Protein 3DAS (pdb70)

Structure (mmCIF, N/CA/C/O backbone):
data_3DAS
#
_entry.id   3DAS
#
_cell.length_a   49.033
_cell.length_b   41.260
_cell.length_c   85.931
_cell.angle_alpha   90.00
_cell.angle_beta   93.58
_cell.angle_gamma   90.00
#
_symmetry.space_group_name_H-M   'P 1 21 1'
#
loop_
_entity.id
_entity.type
_entity.pdbx_description
1 polymer 'Putative oxidoreductase'
2 non-polymer alpha-L-arabinopyranose
3 non-polymer 'CALCIUM ION'
4 non-polymer 'PYRROLOQUINOLINE QUINONE'
5 non-polymer 1,2-ETHANEDIOL
6 water water
#
loop_
_atom_site.group_PDB
_atom_site.id
_atom_site.type_symbol
_atom_site.label_atom_id
_atom_site.label_alt_id
_atom_site.label_comp_id
_atom_site.label_asym_id
_atom_site.label_entity_id
_atom_site.label_seq_id
_atom_site.pdbx_PDB_ins_code
_atom_site.Cartn_x
_atom_site.Cartn_y
_atom_site.Cartn_z
_atom_site.occupancy
_atom_site.B_iso_or_equiv
_atom_site.auth_seq_id
_atom_site.auth_comp_id
_atom_site.auth_asym_id
_atom_site.auth_atom_id
_atom_site.pdbx_PDB_model_num
ATOM 1 N N A ALA A 1 14 ? 2.388 28.580 74.958 0.50 18.12 14 ALA A N 1
ATOM 2 N N B ALA A 1 14 ? 3.102 30.100 73.562 0.50 18.38 14 ALA A N 1
ATOM 3 C CA A ALA A 1 14 ? 1.911 29.073 73.629 0.50 18.10 14 ALA A CA 1
ATOM 4 C CA B ALA A 1 14 ? 2.269 28.920 73.935 0.50 18.36 14 ALA A CA 1
ATOM 5 C C A ALA A 1 14 ? 1.742 27.976 72.559 0.50 17.83 14 ALA A C 1
ATOM 6 C C B ALA A 1 14 ? 1.891 28.065 72.715 0.50 17.95 14 ALA A C 1
ATOM 7 O O A ALA A 1 14 ? 0.685 27.924 71.914 0.50 18.24 14 ALA A O 1
ATOM 8 O O B ALA A 1 14 ? 0.839 28.281 72.101 0.50 18.52 14 ALA A O 1
ATOM 11 N N . PRO A 1 15 ? 2.768 27.105 72.346 1.00 17.43 15 PRO A N 1
ATOM 12 C CA . PRO A 1 15 ? 2.510 26.103 71.303 1.00 16.24 15 PRO A CA 1
ATOM 13 C C . PRO A 1 15 ? 1.463 25.095 71.770 1.00 14.84 15 PRO A C 1
ATOM 14 O O . PRO A 1 15 ? 1.347 24.843 72.968 1.00 14.83 15 PRO A O 1
ATOM 18 N N . PRO A 1 16 ? 0.696 24.520 70.831 1.00 13.97 16 PRO A N 1
ATOM 19 C CA . PRO A 1 16 ? -0.286 23.515 71.228 1.00 13.22 16 PRO A CA 1
ATOM 20 C C . PRO A 1 16 ? 0.397 22.286 71.825 1.00 12.52 16 PRO A C 1
ATOM 21 O O . PRO A 1 16 ? 1.550 21.987 71.485 1.00 11.92 16 PRO A O 1
ATOM 25 N N . ALA A 1 17 ? -0.304 21.581 72.708 1.00 11.81 17 ALA A N 1
ATOM 26 C CA . ALA A 1 17 ? 0.254 20.374 73.306 1.00 11.28 17 ALA A CA 1
ATOM 27 C C . ALA A 1 17 ? 0.552 19.341 72.226 1.00 11.00 17 ALA A C 1
ATOM 28 O O . ALA A 1 17 ? 1.595 18.672 72.262 1.00 10.86 17 ALA A O 1
ATOM 30 N N . LYS A 1 18 ? -0.364 19.229 71.261 1.00 10.51 18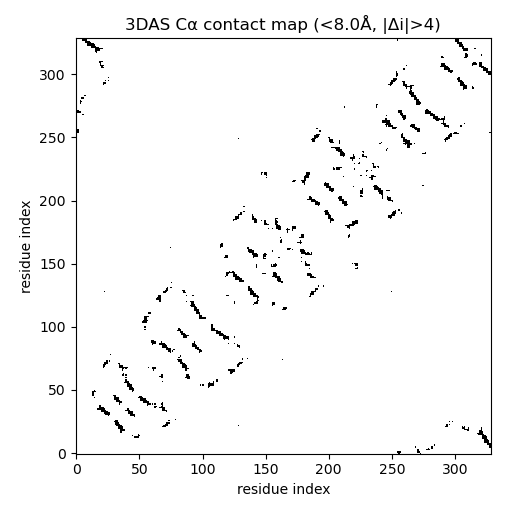 LYS A N 1
ATOM 31 C CA A LYS A 1 18 ? -0.223 18.272 70.164 0.50 10.50 18 LYS A CA 1
ATOM 32 C CA B LYS A 1 18 ? -0.226 18.271 70.160 0.50 10.53 18 LYS A CA 1
ATOM 33 C C . LYS A 1 18 ? 0.247 18.972 68.896 1.00 10.19 18 LYS A C 1
ATOM 34 O O . LYS A 1 18 ? -0.353 19.953 68.455 1.00 10.80 18 LYS A O 1
ATOM 45 N N . GLY A 1 19 ? 1.335 18.472 68.321 1.00 9.92 19 GLY A N 1
ATOM 46 C CA . GLY A 1 19 ? 1.892 19.095 67.131 1.00 9.22 19 GLY A CA 1
ATOM 47 C C . GLY A 1 19 ? 1.598 18.343 65.853 1.00 8.72 19 GLY A C 1
ATOM 48 O O . GLY A 1 19 ? 0.887 17.335 65.850 1.00 8.46 19 GLY A O 1
ATOM 49 N N . SER A 1 20 ? 2.158 18.842 64.759 1.00 8.38 20 SER A N 1
ATOM 50 C CA . SER A 1 20 ? 2.043 18.170 63.470 1.00 8.62 20 SER A CA 1
ATOM 51 C C . SER A 1 20 ? 3.255 18.488 62.615 1.00 8.34 20 SER A C 1
ATOM 52 O O . SER A 1 20 ? 3.919 19.519 62.807 1.00 8.20 20 SER A O 1
ATOM 55 N N . VAL A 1 21 ? 3.532 17.585 61.678 1.00 8.16 21 VAL A N 1
ATOM 56 C CA . VAL A 1 21 ? 4.624 17.756 60.734 1.00 8.31 21 VAL A CA 1
ATOM 57 C C . VAL A 1 21 ? 4.141 17.327 59.363 1.00 8.62 21 VAL A C 1
ATOM 58 O O . VAL A 1 21 ? 3.690 16.194 59.189 1.00 9.52 21 VAL A O 1
ATOM 62 N N . LYS A 1 22 ? 4.234 18.246 58.405 1.00 8.65 22 LYS A N 1
ATOM 63 C CA A LYS A 1 22 ? 3.901 17.973 57.007 0.80 9.40 22 LYS A CA 1
ATOM 64 C CA B LYS A 1 22 ? 3.926 17.927 57.020 0.20 8.85 22 LYS A CA 1
ATOM 65 C C . LYS A 1 22 ? 5.167 18.096 56.154 1.00 9.01 22 LYS A C 1
ATOM 66 O O . LYS A 1 22 ? 5.849 19.122 56.205 1.00 9.06 22 LYS A O 1
ATOM 77 N N . VAL A 1 23 ? 5.467 17.064 55.373 1.00 9.19 23 VAL A N 1
ATOM 78 C CA . VAL A 1 23 ? 6.594 17.117 54.446 1.00 9.54 23 VAL A CA 1
ATOM 79 C C . VAL A 1 23 ? 6.093 17.763 53.154 1.00 9.92 23 VAL A C 1
ATOM 80 O O . VAL A 1 23 ? 5.355 17.143 52.376 1.00 10.96 23 VAL A O 1
ATOM 84 N N . LEU A 1 24 ? 6.478 19.014 52.935 1.00 9.81 24 LEU A N 1
ATOM 85 C CA . LEU A 1 24 ? 5.991 19.759 51.770 1.00 10.47 24 LEU A CA 1
ATOM 86 C C . LEU A 1 24 ? 6.603 19.249 50.479 1.00 10.47 24 LEU A C 1
ATOM 87 O O . LEU A 1 24 ? 5.909 19.107 49.467 1.00 11.05 24 LEU A O 1
ATOM 92 N N . ARG A 1 25 ? 7.905 18.981 50.511 1.00 10.18 25 ARG A N 1
ATOM 93 C CA . ARG A 1 25 ? 8.626 18.548 49.321 1.00 10.36 25 ARG A CA 1
ATOM 94 C C . ARG A 1 25 ? 10.015 18.073 49.692 1.00 10.17 25 ARG A C 1
ATOM 95 O O . ARG A 1 25 ? 10.505 18.350 50.794 1.00 9.54 25 ARG A O 1
ATOM 103 N N . THR A 1 26 ? 10.630 17.343 48.769 1.00 10.37 26 THR A N 1
ATOM 104 C CA . THR A 1 26 ? 12.055 17.070 48.831 1.00 10.97 26 THR A CA 1
ATOM 105 C C . THR A 1 26 ? 12.755 18.175 48.051 1.00 11.12 26 THR A C 1
ATOM 106 O O . THR A 1 26 ? 12.400 18.465 46.905 1.00 11.61 26 THR A O 1
ATOM 110 N N . VAL A 1 27 ? 13.750 18.789 48.689 1.00 10.86 27 VAL A N 1
ATOM 111 C CA . VAL A 1 27 ? 14.447 19.959 48.157 1.00 10.80 27 VAL A CA 1
ATOM 112 C C . VAL A 1 27 ? 15.680 19.576 47.333 1.00 10.95 27 VAL A C 1
ATOM 113 O O . VAL A 1 27 ? 15.962 20.179 46.294 1.00 11.76 27 VAL A O 1
ATOM 117 N N . ALA A 1 28 ? 16.416 18.581 47.811 1.00 10.67 28 ALA A N 1
ATOM 118 C CA . ALA A 1 28 ? 17.636 18.131 47.148 1.00 9.93 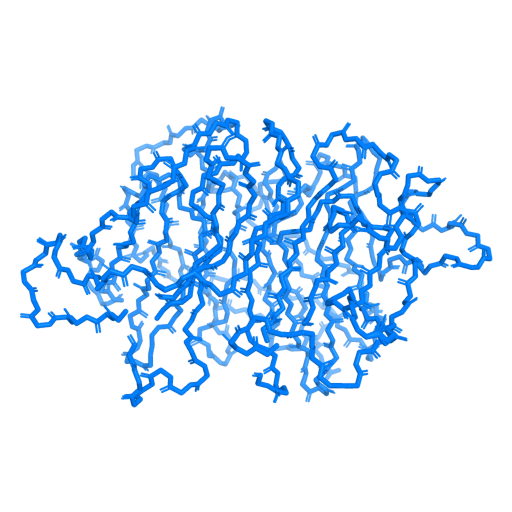28 ALA A CA 1
ATOM 119 C C . ALA A 1 28 ? 17.873 16.662 47.447 1.00 9.69 28 ALA A C 1
ATOM 120 O O . ALA A 1 28 ? 17.408 16.138 48.461 1.00 9.44 28 ALA A O 1
ATOM 122 N N . THR A 1 29 ? 18.595 16.004 46.549 1.00 9.35 29 THR A N 1
ATOM 123 C CA . THR A 1 29 ? 18.922 14.593 46.695 1.00 9.29 29 THR A CA 1
ATOM 124 C C . THR A 1 29 ? 20.406 14.402 46.419 1.00 8.90 29 THR A C 1
ATOM 125 O O . THR A 1 29 ? 21.077 15.321 45.955 1.00 8.71 29 THR A O 1
ATOM 129 N N . GLY A 1 30 ? 20.901 13.202 46.712 1.00 8.79 30 GLY A N 1
ATOM 130 C CA . GLY A 1 30 ? 22.255 12.806 46.335 1.00 8.89 30 GLY A CA 1
ATOM 131 C C . GLY A 1 30 ? 23.382 13.434 47.129 1.00 8.59 30 GLY A C 1
ATOM 132 O O . GLY A 1 30 ? 24.518 13.516 46.644 1.00 9.01 30 GLY A O 1
ATOM 133 N N . LEU A 1 31 ? 23.091 13.864 48.356 1.00 8.12 31 LEU A N 1
ATOM 134 C CA . LEU A 1 31 ? 24.126 14.447 49.205 1.00 8.05 31 LEU A CA 1
ATOM 135 C C . LEU A 1 31 ? 24.942 13.372 49.896 1.00 7.73 31 LEU A C 1
ATOM 136 O O . LEU A 1 31 ? 24.378 12.365 50.315 1.00 7.87 31 LEU A O 1
ATOM 141 N N . ASN A 1 32 ? 26.261 13.579 49.998 1.00 7.49 32 ASN A N 1
ATOM 142 C CA A ASN A 1 32 ? 27.124 12.645 50.736 0.50 7.21 32 ASN A CA 1
ATOM 143 C CA B ASN A 1 32 ? 27.129 12.654 50.724 0.50 7.46 32 ASN A CA 1
ATOM 144 C C . ASN A 1 32 ? 27.420 13.157 52.134 1.00 6.82 32 ASN A C 1
ATOM 145 O O . ASN A 1 32 ? 27.851 14.298 52.305 1.00 6.48 32 ASN A O 1
ATOM 154 N N . SER A 1 33 ? 27.165 12.297 53.121 1.00 6.45 33 SER A N 1
ATOM 155 C CA . SER A 1 33 ? 27.357 12.573 54.552 1.00 6.00 33 SER A CA 1
ATOM 156 C C . SER A 1 33 ? 27.067 14.024 54.949 1.00 5.55 33 SER A C 1
ATOM 157 O O . SER A 1 33 ? 27.899 14.674 55.591 1.00 6.29 33 SER A O 1
ATOM 160 N N . PRO A 1 34 ? 25.866 14.531 54.598 1.00 4.93 34 PRO A N 1
ATOM 161 C CA . PRO A 1 34 ? 25.594 15.939 54.905 1.00 4.72 34 PRO A CA 1
ATOM 162 C C . PRO A 1 34 ? 25.520 16.145 56.415 1.00 4.63 34 PRO A C 1
ATOM 163 O O . PRO A 1 34 ? 25.028 15.265 57.153 1.00 4.72 34 PRO A O 1
ATOM 167 N N . TRP A 1 35 ? 26.018 17.285 56.875 1.00 4.32 35 TRP A N 1
ATOM 168 C CA . TRP A 1 35 ? 26.212 17.471 58.301 1.00 4.25 35 TRP A CA 1
ATOM 169 C C . TRP A 1 35 ? 25.785 18.877 58.712 1.00 4.64 35 TRP A C 1
ATOM 170 O O . TRP A 1 35 ? 24.707 19.057 59.282 1.00 5.46 35 TRP A O 1
ATOM 181 N N . GLY A 1 36 ? 26.610 19.870 58.405 1.00 4.42 36 GLY A N 1
ATOM 182 C CA . GLY A 1 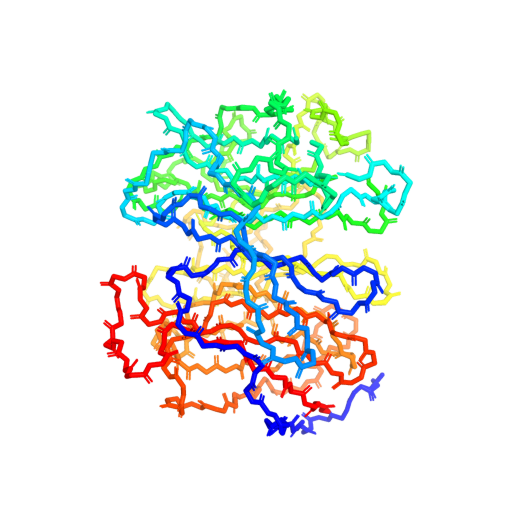36 ? 26.278 21.256 58.732 1.00 4.72 36 GLY A CA 1
ATOM 183 C C . GLY A 1 36 ? 25.332 21.835 57.694 1.00 4.85 36 GLY A C 1
ATOM 184 O O . GLY A 1 36 ? 25.428 21.519 56.504 1.00 4.99 36 GLY A O 1
ATOM 185 N N . LEU A 1 37 ? 24.422 22.690 58.145 1.00 4.76 37 LEU A N 1
ATOM 186 C CA . LEU A 1 37 ? 23.478 23.345 57.238 1.00 4.85 37 LEU A CA 1
ATOM 187 C C . LEU A 1 37 ? 23.382 24.819 57.601 1.00 5.36 37 LEU A C 1
ATOM 188 O O . LEU A 1 37 ? 23.112 25.155 58.758 1.00 6.01 37 LEU A O 1
ATOM 193 N N . ALA A 1 38 ? 23.641 25.688 56.626 1.00 5.64 38 ALA A N 1
ATOM 194 C CA . ALA A 1 38 ? 23.600 27.133 56.842 1.00 6.41 38 ALA A CA 1
ATOM 195 C C . ALA A 1 38 ? 22.619 27.770 55.858 1.00 6.75 38 ALA A C 1
ATOM 196 O O . ALA A 1 38 ? 22.938 27.945 54.678 1.00 7.33 38 ALA A O 1
ATOM 198 N N . PRO A 1 39 ? 21.399 28.073 56.327 1.00 7.44 39 PRO A N 1
ATOM 199 C CA . PRO A 1 39 ? 20.437 28.775 55.469 1.00 7.83 39 PRO A CA 1
ATOM 200 C C . PRO A 1 39 ? 20.955 30.157 55.072 1.00 8.43 39 PRO A C 1
ATOM 201 O O . PRO A 1 39 ? 21.352 30.943 55.936 1.00 8.35 39 PRO A O 1
ATOM 205 N N . LEU A 1 40 ? 20.951 30.428 53.766 1.00 8.69 40 LEU A N 1
ATOM 206 C CA . LEU A 1 40 ? 21.421 31.704 53.217 1.00 9.33 40 LEU A CA 1
ATOM 207 C C . LEU A 1 40 ? 20.297 32.751 53.201 1.00 10.51 40 LEU A C 1
ATOM 208 O O . LEU A 1 40 ? 19.119 32.385 53.109 1.00 10.46 40 LEU A O 1
ATOM 213 N N . PRO A 1 41 ? 20.653 34.047 53.295 1.00 11.75 41 PRO A N 1
ATOM 214 C CA . PRO A 1 41 ? 19.633 35.108 53.288 1.00 12.66 41 PRO A CA 1
ATOM 215 C C . PRO A 1 41 ? 18.622 35.016 52.147 1.00 13.26 41 PRO A C 1
ATOM 216 O O . PRO A 1 41 ? 17.429 35.252 52.372 1.00 14.46 41 PRO A O 1
ATOM 220 N N . GLY A 1 42 ? 19.075 34.667 50.946 1.00 13.30 42 GLY A N 1
ATOM 221 C CA . GLY A 1 42 ? 18.172 34.625 49.787 1.00 13.39 42 GLY A CA 1
ATOM 222 C C . GLY A 1 42 ? 17.293 33.393 49.652 1.00 13.10 42 GLY A C 1
ATOM 223 O O . GLY A 1 42 ? 16.561 33.249 48.661 1.00 13.91 42 GLY A O 1
ATOM 224 N N . GLY A 1 43 ? 17.368 32.482 50.625 1.00 12.47 43 GLY A N 1
ATOM 225 C CA . GLY A 1 43 ? 16.549 31.276 50.609 1.00 11.55 43 GLY A CA 1
ATOM 226 C C . GLY A 1 43 ? 17.272 29.981 50.285 1.00 10.98 43 GLY A C 1
ATOM 227 O O . GLY A 1 43 ? 16.735 28.904 50.521 1.00 10.91 43 GLY A O 1
ATOM 228 N N . ASP A 1 44 ? 18.486 30.079 49.744 1.00 9.98 44 ASP A N 1
ATOM 229 C CA . ASP A 1 44 ? 19.269 28.901 49.395 1.00 9.43 44 ASP A CA 1
ATOM 230 C C . ASP A 1 44 ? 19.925 28.296 50.642 1.00 8.67 44 ASP A C 1
ATOM 231 O O . ASP A 1 44 ? 19.810 28.849 51.728 1.00 8.81 44 ASP A O 1
ATOM 236 N N . LEU A 1 45 ? 20.595 27.160 50.472 1.00 8.04 45 LEU A N 1
ATOM 237 C CA . LEU A 1 45 ? 21.224 26.454 51.597 1.00 7.29 45 LEU A CA 1
ATOM 238 C C . LEU A 1 45 ? 22.684 26.148 51.313 1.00 6.99 45 LEU A C 1
ATOM 239 O O . LEU A 1 45 ? 23.016 25.771 50.204 1.00 7.42 45 LEU A O 1
ATOM 244 N N . LEU A 1 46 ? 23.551 26.304 52.312 1.00 5.91 46 LEU A N 1
ATOM 245 C CA . LEU A 1 46 ? 24.889 25.692 52.248 1.00 5.36 46 LEU A CA 1
ATOM 246 C C . LEU A 1 46 ? 24.881 24.430 53.099 1.00 5.31 46 LEU A C 1
ATOM 247 O O . LEU A 1 46 ? 24.333 24.424 54.201 1.00 5.44 46 LEU A O 1
ATOM 252 N N . VAL A 1 47 ? 25.485 23.363 52.589 1.00 4.97 47 VAL A N 1
ATOM 253 C CA . VAL A 1 47 ? 25.536 22.093 53.326 1.00 5.00 47 VAL A CA 1
ATOM 254 C C . VAL A 1 47 ? 26.948 21.510 53.295 1.00 4.92 47 VAL A C 1
ATOM 255 O O . VAL A 1 47 ? 27.583 21.480 52.237 1.00 5.36 47 VAL A O 1
ATOM 259 N N . SER A 1 48 ? 27.452 21.072 54.450 1.00 4.40 48 SER A N 1
ATOM 260 C CA . SER A 1 48 ? 28.786 20.463 54.474 1.00 4.56 48 SER A CA 1
ATOM 261 C C . SER A 1 48 ? 28.655 18.959 54.332 1.00 4.61 48 SER A C 1
ATOM 262 O O . SER A 1 48 ? 27.627 18.396 54.716 1.00 4.88 48 SER A O 1
ATOM 265 N N . SER A 1 49 ? 29.683 18.331 53.752 1.00 4.70 49 SER A N 1
ATOM 266 C CA . SER A 1 49 ? 29.817 16.875 53.720 1.00 4.65 49 SER A CA 1
ATOM 267 C C . SER A 1 49 ? 30.914 16.471 54.688 1.00 4.32 49 SER A C 1
ATOM 268 O O . SER A 1 49 ? 32.061 16.924 54.542 1.00 4.33 49 SER A O 1
ATOM 271 N N . ARG A 1 50 ? 30.589 15.601 55.646 1.00 4.31 50 ARG A N 1
ATOM 272 C CA . ARG A 1 50 ? 31.570 15.207 56.653 1.00 4.63 50 ARG A CA 1
ATOM 273 C C . ARG A 1 50 ? 32.760 14.496 56.030 1.00 4.88 50 ARG A C 1
ATOM 274 O O . ARG A 1 50 ? 33.909 14.788 56.363 1.00 5.78 50 ARG A O 1
ATOM 282 N N . ASP A 1 51 ? 32.468 13.562 55.131 1.00 5.28 51 ASP A N 1
ATOM 283 C CA . ASP A 1 51 ? 33.491 12.663 54.630 1.00 5.73 51 ASP A CA 1
ATOM 284 C C . ASP A 1 51 ? 34.150 13.142 53.346 1.00 6.21 51 ASP A C 1
ATOM 285 O O . ASP A 1 51 ? 35.283 12.750 53.066 1.00 6.86 51 ASP A O 1
ATOM 290 N N . GLU A 1 52 ? 33.459 13.989 52.579 1.00 6.07 52 GLU A N 1
ATOM 291 C CA A GLU A 1 52 ? 34.062 14.559 51.378 0.80 6.49 52 GLU A CA 1
ATOM 292 C CA B GLU A 1 52 ? 34.036 14.566 51.364 0.20 6.19 52 GLU A CA 1
ATOM 293 C C . GLU A 1 52 ? 34.675 15.928 51.628 1.00 6.23 52 GLU A C 1
ATOM 294 O O . GLU A 1 52 ? 35.426 16.436 50.794 1.00 6.42 52 GLU A O 1
ATOM 305 N N . ALA A 1 53 ? 34.378 16.512 52.793 1.00 5.96 53 ALA A N 1
ATOM 306 C CA . ALA A 1 53 ? 34.976 17.780 53.217 1.00 6.33 53 ALA A CA 1
ATOM 307 C C . ALA A 1 53 ? 34.640 18.954 52.284 1.00 6.54 53 ALA A C 1
ATOM 308 O O . ALA A 1 53 ? 35.374 19.940 52.198 1.00 7.46 53 ALA A O 1
ATOM 310 N N . THR A 1 54 ? 33.498 18.849 51.619 1.00 6.60 54 THR A N 1
ATOM 311 C CA . THR A 1 54 ? 33.017 19.889 50.714 1.00 6.74 54 THR A CA 1
ATOM 312 C C . THR A 1 54 ? 31.928 20.728 51.372 1.00 6.37 54 THR A C 1
ATOM 313 O O . THR A 1 54 ? 31.237 20.257 52.273 1.00 6.26 54 THR A O 1
ATOM 317 N N . ILE A 1 55 ? 31.762 21.962 50.902 1.00 5.80 55 ILE A N 1
ATOM 318 C CA . ILE A 1 55 ? 30.551 22.726 51.192 1.00 5.80 55 ILE A CA 1
ATOM 319 C C . ILE A 1 55 ? 29.855 22.921 49.851 1.00 6.47 55 ILE A C 1
ATOM 320 O O . ILE A 1 55 ? 30.507 23.254 48.851 1.00 6.73 55 ILE A O 1
ATOM 325 N N . THR A 1 56 ? 28.543 22.684 49.844 1.00 6.55 56 THR A N 1
ATOM 326 C CA . THR A 1 56 ? 27.745 22.693 48.617 1.00 7.11 56 THR A CA 1
ATOM 327 C C . THR A 1 56 ? 26.578 23.650 48.795 1.00 7.42 56 THR A C 1
ATOM 328 O O . THR A 1 56 ? 25.938 23.656 49.839 1.00 7.52 56 THR A O 1
ATOM 332 N N . ARG A 1 57 ? 26.312 24.462 47.774 1.00 7.10 57 ARG A N 1
ATOM 333 C CA . ARG A 1 57 ? 25.132 25.312 47.784 1.00 7.40 57 ARG A CA 1
ATOM 334 C C . ARG A 1 57 ? 23.997 24.570 47.097 1.00 7.87 57 ARG A C 1
ATOM 335 O O . ARG A 1 57 ? 24.182 23.983 46.019 1.00 8.24 57 ARG A O 1
ATOM 343 N N . VAL A 1 58 ? 22.833 24.588 47.737 1.00 8.32 58 VAL A N 1
ATOM 344 C CA . VAL A 1 58 ? 21.625 23.996 47.180 1.00 9.28 58 VAL A CA 1
ATOM 345 C C . VAL A 1 58 ? 20.646 25.106 46.821 1.00 10.01 58 VAL A C 1
ATOM 346 O O . VAL A 1 58 ? 20.291 25.940 47.666 1.00 9.89 58 VAL A O 1
ATOM 350 N N . ASP A 1 59 ? 20.262 25.128 45.544 1.00 11.05 59 ASP A N 1
ATOM 351 C CA A ASP A 1 59 ? 19.243 26.047 45.060 0.70 12.12 59 ASP A CA 1
ATOM 352 C CA B ASP A 1 59 ? 19.244 26.038 45.044 0.30 11.78 59 ASP A CA 1
ATOM 353 C C . ASP A 1 59 ? 17.894 25.568 45.576 1.00 12.17 59 ASP A C 1
ATOM 354 O O . ASP A 1 59 ? 17.460 24.457 45.279 1.00 12.10 59 ASP A O 1
ATOM 363 N N . ALA A 1 60 ? 17.245 26.408 46.372 1.00 12.92 60 ALA A N 1
ATOM 364 C CA . ALA A 1 60 ? 16.001 26.020 47.037 1.00 14.18 60 ALA A CA 1
ATOM 365 C C . ALA A 1 60 ? 14.894 25.663 46.046 1.00 15.26 60 ALA A C 1
ATOM 366 O O . ALA A 1 60 ? 14.118 24.737 46.295 1.00 15.62 60 ALA A O 1
ATOM 368 N N . LYS A 1 61 ? 14.854 26.378 44.923 1.00 16.19 61 LYS A N 1
ATOM 369 C CA A LYS A 1 61 ? 13.804 26.186 43.922 0.50 16.79 61 LYS A CA 1
ATOM 370 C CA B LYS A 1 61 ? 13.806 26.188 43.914 0.50 16.76 61 LYS A CA 1
ATOM 371 C C . LYS A 1 61 ? 13.981 24.897 43.111 1.00 16.95 61 LYS A C 1
ATOM 372 O O . LYS A 1 61 ? 13.037 24.108 42.979 1.00 17.35 61 LYS A O 1
ATOM 383 N N . THR A 1 62 ? 15.188 24.677 42.585 1.00 16.94 62 THR A N 1
ATOM 384 C CA . THR A 1 62 ? 15.451 23.569 41.656 1.00 17.24 62 THR A CA 1
ATOM 385 C C . THR A 1 62 ? 16.131 22.357 42.273 1.00 17.14 62 THR A C 1
ATOM 386 O O . THR A 1 62 ? 16.029 21.246 41.747 1.00 17.95 62 THR A O 1
ATOM 390 N N . GLY A 1 63 ? 16.853 22.570 43.369 1.00 16.78 63 GLY A N 1
ATOM 391 C CA . GLY A 1 63 ? 17.643 21.501 43.971 1.00 16.47 63 GLY A CA 1
ATOM 392 C C . GLY A 1 63 ? 19.033 21.400 43.370 1.00 16.33 63 GLY A C 1
ATOM 393 O O . GLY A 1 63 ? 19.822 20.534 43.765 1.00 16.25 63 GLY A O 1
ATOM 394 N N . ARG A 1 64 ? 19.320 22.286 42.413 1.00 16.24 64 ARG A N 1
ATOM 395 C CA A ARG A 1 64 ? 20.620 22.343 41.741 0.80 17.03 64 ARG A CA 1
ATOM 396 C CA B ARG A 1 64 ? 20.615 22.320 41.747 0.20 16.24 64 ARG A CA 1
ATOM 397 C C . ARG A 1 64 ? 21.724 22.573 42.766 1.00 16.28 64 ARG A C 1
ATOM 398 O O . ARG A 1 64 ? 21.607 23.456 43.621 1.00 15.95 64 ARG A O 1
ATOM 413 N N . LYS A 1 65 ? 22.792 21.785 42.658 1.00 15.96 65 LYS A N 1
ATOM 414 C CA . LYS A 1 65 ? 23.895 21.826 43.613 1.00 15.75 65 LYS A CA 1
ATOM 415 C C . LYS A 1 65 ? 25.140 22.451 42.987 1.00 15.48 65 LYS A C 1
ATOM 416 O O . LYS A 1 65 ? 25.492 22.134 41.844 1.00 16.34 65 LYS A O 1
ATOM 422 N N . THR A 1 66 ? 25.776 23.355 43.730 1.00 14.43 66 THR A N 1
ATOM 423 C CA . THR A 1 66 ? 27.045 23.972 43.327 1.00 13.55 66 THR A CA 1
ATOM 424 C C . THR A 1 66 ? 28.081 23.637 44.395 1.00 12.49 66 THR A C 1
ATOM 425 O O . THR A 1 66 ? 27.873 23.974 45.561 1.00 12.07 66 THR A O 1
ATOM 429 N N . GLU A 1 67 ? 29.185 22.984 44.030 1.00 11.63 67 GLU A N 1
ATOM 430 C CA A GLU A 1 67 ? 30.261 22.768 44.998 0.70 11.13 67 GLU A CA 1
ATOM 431 C CA B GLU A 1 67 ? 30.255 22.765 44.998 0.30 10.85 67 GLU A CA 1
ATOM 432 C C . GLU A 1 67 ? 31.050 24.058 45.163 1.00 10.57 67 GLU A C 1
ATOM 433 O O . GLU A 1 67 ? 31.583 24.602 44.186 1.00 10.26 67 GLU A O 1
ATOM 444 N N . LEU A 1 68 ? 31.105 24.565 46.395 1.00 9.23 68 LEU A N 1
ATOM 445 C CA . LEU A 1 68 ? 31.898 25.765 46.672 1.00 8.25 68 LEU A CA 1
ATOM 446 C C . LEU A 1 68 ? 33.367 25.381 46.593 1.00 8.03 68 LEU A C 1
ATOM 447 O O . LEU A 1 68 ? 34.180 26.094 46.011 1.00 8.31 68 LEU A O 1
ATOM 452 N N . GLY A 1 69 ? 33.692 24.246 47.199 1.00 8.14 69 GLY A N 1
ATOM 453 C CA . GLY A 1 69 ? 35.057 23.752 47.240 1.00 8.10 69 GLY A CA 1
ATOM 454 C C . GLY A 1 69 ? 35.259 22.811 48.407 1.00 8.48 69 GLY A C 1
ATOM 455 O O . GLY A 1 69 ? 34.313 22.502 49.143 1.00 7.72 69 GLY A O 1
ATOM 456 N N . GLU A 1 70 ? 36.496 22.343 48.541 1.00 8.65 70 GLU A N 1
ATOM 457 C CA A GLU A 1 70 ? 36.886 21.445 49.620 0.70 9.49 70 GLU A CA 1
ATOM 458 C CA B GLU A 1 70 ? 36.880 21.450 49.624 0.30 9.08 70 GLU A CA 1
ATOM 459 C C . GLU A 1 70 ? 37.612 22.249 50.688 1.00 9.00 70 GLU A C 1
ATOM 460 O O . GLU A 1 70 ? 38.507 23.042 50.376 1.00 9.45 70 GLU A O 1
ATOM 471 N N . VAL A 1 71 ? 37.212 22.051 51.938 1.00 8.53 71 VAL A N 1
ATOM 472 C CA . VAL A 1 71 ? 37.829 22.720 53.074 1.00 8.34 71 VAL A CA 1
ATOM 473 C C . VAL A 1 71 ? 39.175 22.034 53.336 1.00 8.90 71 VAL A C 1
ATOM 474 O O . VAL A 1 71 ? 39.221 20.825 53.561 1.00 8.95 71 VAL A O 1
ATOM 478 N N . PRO A 1 72 ? 40.275 22.806 53.298 1.00 9.42 72 PRO A N 1
ATOM 479 C CA . PRO A 1 72 ? 41.596 22.194 53.497 1.00 9.58 72 PRO A CA 1
ATOM 480 C C . PRO A 1 72 ? 41.835 21.757 54.934 1.00 9.29 72 PRO A C 1
ATOM 481 O O . PRO A 1 72 ? 41.364 22.410 55.869 1.00 10.11 72 PRO A O 1
ATOM 485 N N . GLY A 1 73 ? 42.563 20.654 55.097 1.00 9.42 73 GLY A N 1
ATOM 486 C CA . GLY A 1 73 ? 43.003 20.217 56.427 1.00 8.88 73 GLY A CA 1
ATOM 487 C C . GLY A 1 73 ? 42.077 19.245 57.129 1.00 8.49 73 GLY A C 1
ATOM 488 O O . GLY A 1 73 ? 42.377 18.799 58.234 1.00 8.86 73 GLY A O 1
ATOM 489 N N . VAL A 1 74 ? 40.959 18.905 56.491 1.00 8.15 74 VAL A N 1
ATOM 490 C CA . VAL A 1 74 ? 39.982 18.002 57.097 1.00 7.52 74 VAL A CA 1
ATOM 491 C C . VAL A 1 74 ? 40.486 16.561 57.040 1.00 7.88 74 VAL A C 1
ATOM 492 O O . VAL A 1 74 ? 40.980 16.110 56.001 1.00 8.22 74 VAL A O 1
ATOM 496 N N . SER A 1 75 ? 40.373 15.855 58.168 1.00 7.84 75 SER A N 1
ATOM 497 C CA A SER A 1 75 ? 40.784 14.457 58.235 0.70 8.15 75 SER A CA 1
ATOM 498 C CA B SER A 1 75 ? 40.782 14.454 58.247 0.30 8.11 75 SER A CA 1
ATOM 499 C C . SER A 1 75 ? 39.619 13.581 58.722 1.00 8.22 75 SER A C 1
ATOM 500 O O . SER A 1 75 ? 39.491 13.302 59.910 1.00 8.48 75 SER A O 1
ATOM 505 N N . PRO A 1 76 ? 38.735 13.168 57.797 1.00 8.10 76 PRO A N 1
ATOM 506 C CA . PRO A 1 76 ? 37.593 12.376 58.245 1.00 8.14 76 PRO A CA 1
ATOM 507 C C . PRO A 1 76 ? 37.974 10.984 58.726 1.00 8.54 76 PRO A C 1
ATOM 508 O O . PRO A 1 76 ? 38.857 10.338 58.147 1.00 8.88 76 PRO A O 1
ATOM 512 N N . SER A 1 77 ? 37.307 10.545 59.789 1.00 8.27 77 SER A N 1
ATOM 513 C CA . SER A 1 77 ? 37.484 9.209 60.345 1.00 8.86 77 SER A CA 1
ATOM 514 C C . SER A 1 77 ? 36.406 9.010 61.391 1.00 8.13 77 SER A C 1
ATOM 515 O O . SER A 1 77 ? 36.250 9.850 62.273 1.00 8.21 77 SER A O 1
ATOM 518 N N . GLY A 1 78 ? 35.663 7.908 61.301 1.00 7.80 78 GLY A N 1
ATOM 519 C CA . GLY A 1 78 ? 34.579 7.654 62.257 1.00 7.32 78 GLY A CA 1
ATOM 520 C C . GLY A 1 78 ? 33.559 8.784 62.248 1.00 6.85 78 GLY A C 1
ATOM 521 O O . GLY A 1 78 ? 33.027 9.141 61.194 1.00 7.46 78 GLY A O 1
ATOM 522 N N . GLU A 1 79 ? 33.321 9.374 63.419 1.00 6.10 79 GLU A N 1
ATOM 523 C CA . GLU A 1 79 ? 32.350 10.472 63.544 1.00 5.26 79 GLU A CA 1
ATOM 524 C C . GLU A 1 79 ? 32.968 11.834 63.232 1.00 5.11 79 GLU A C 1
ATOM 525 O O . GLU A 1 79 ? 32.276 12.863 63.234 1.00 5.17 79 GLU A O 1
ATOM 531 N N . GLY A 1 80 ? 34.277 11.853 62.993 1.00 4.48 80 GLY A N 1
ATOM 532 C CA . GLY A 1 80 ? 34.967 13.111 62.700 1.00 4.41 80 GLY A CA 1
ATOM 533 C C . GLY A 1 80 ? 35.088 13.399 61.212 1.00 4.43 80 GLY A C 1
ATOM 534 O O . GLY A 1 80 ? 35.019 12.489 60.379 1.00 4.59 80 GLY A O 1
ATOM 535 N N . GLY A 1 81 ? 35.288 14.677 60.890 1.00 4.33 81 GLY A N 1
ATOM 536 C CA . GLY A 1 81 ? 35.385 15.149 59.504 1.00 4.18 81 GLY A CA 1
ATOM 537 C C . GLY A 1 81 ? 34.960 16.606 59.453 1.00 4.17 81 GLY A C 1
ATOM 538 O O . GLY A 1 81 ? 35.182 17.356 60.411 1.00 4.18 81 GLY A O 1
ATOM 539 N N . LEU A 1 82 ? 34.368 17.014 58.333 1.00 3.96 82 LEU A N 1
ATOM 540 C CA . LEU A 1 82 ? 33.832 18.373 58.227 1.00 3.87 82 LEU A CA 1
ATOM 541 C C . LEU A 1 82 ? 32.448 18.381 58.860 1.00 3.98 82 LEU A C 1
ATOM 542 O O . LEU A 1 82 ? 31.538 17.694 58.398 1.00 4.82 82 LEU A O 1
ATOM 547 N N . LEU A 1 83 ? 32.298 19.152 59.929 1.00 3.55 83 LEU A N 1
ATOM 548 C CA . LEU A 1 83 ? 31.087 19.064 60.734 1.00 3.61 83 LEU A CA 1
ATOM 549 C C . LEU A 1 83 ? 30.209 20.313 60.581 1.00 3.60 83 LEU A C 1
ATOM 550 O O . LEU A 1 83 ? 29.793 20.655 59.463 1.00 4.00 83 LEU A O 1
ATOM 555 N N . GLY A 1 84 ? 29.916 20.997 61.678 1.00 3.38 84 GLY A N 1
ATOM 556 C CA . GLY A 1 84 ? 29.006 22.148 61.596 1.00 3.87 84 GLY A CA 1
ATOM 557 C C . GLY A 1 84 ? 29.558 23.294 60.759 1.00 3.99 84 GLY A C 1
ATOM 558 O O . GLY A 1 84 ? 30.773 23.544 60.728 1.00 4.62 84 GLY A O 1
ATOM 559 N N . ILE A 1 85 ? 28.660 23.971 60.054 1.00 4.04 85 ILE A N 1
ATOM 560 C CA . ILE A 1 85 ? 28.989 25.251 59.434 1.00 4.46 85 ILE A CA 1
ATOM 561 C C . ILE A 1 85 ? 27.995 26.313 59.905 1.00 4.37 85 ILE A C 1
ATOM 562 O O . ILE A 1 85 ? 26.872 25.991 60.319 1.00 5.08 85 ILE A O 1
ATOM 567 N N . ALA A 1 86 ? 28.413 27.574 59.857 1.00 4.62 86 ALA A N 1
ATOM 568 C CA . ALA A 1 86 ? 27.537 28.676 60.286 1.00 4.35 86 ALA A CA 1
ATOM 569 C C . ALA A 1 86 ? 27.966 29.960 59.608 1.00 4.87 86 ALA A C 1
ATOM 570 O O . ALA A 1 86 ? 29.153 30.235 59.503 1.00 5.24 86 ALA A O 1
ATOM 572 N N . LEU A 1 87 ? 26.990 30.751 59.164 1.00 4.97 87 LEU A N 1
ATOM 573 C CA . LEU A 1 87 ? 27.290 32.061 58.586 1.00 5.32 87 LEU A CA 1
ATOM 574 C C . LEU A 1 87 ? 27.715 33.054 59.661 1.00 5.49 87 LEU A C 1
ATOM 575 O O . LEU A 1 87 ? 27.198 33.038 60.780 1.00 5.82 87 LEU A O 1
ATOM 580 N N . SER A 1 88 ? 28.643 33.945 59.315 1.00 5.82 88 SER A N 1
ATOM 581 C CA . SER A 1 88 ? 28.944 35.071 60.185 1.00 6.42 88 SER A CA 1
ATOM 582 C C . SER A 1 88 ? 27.646 35.802 60.559 1.00 6.57 88 SER A C 1
ATOM 583 O O . SER A 1 88 ? 26.729 35.886 59.744 1.00 6.73 88 SER A O 1
ATOM 586 N N . PRO A 1 89 ? 27.570 36.355 61.779 1.00 6.98 89 PRO A N 1
ATOM 587 C CA . PRO A 1 89 ? 26.385 37.188 62.044 1.00 7.79 89 PRO A CA 1
ATOM 588 C C . PRO A 1 89 ? 26.232 38.336 61.045 1.00 8.22 89 PRO A C 1
ATOM 589 O O . PRO A 1 89 ? 25.115 38.822 60.828 1.00 9.36 89 PRO A O 1
ATOM 593 N N . ASP A 1 90 ? 27.345 38.760 60.447 1.00 8.05 90 ASP A N 1
ATOM 594 C CA . ASP A 1 90 ? 27.329 39.858 59.489 1.00 8.37 90 ASP A CA 1
ATOM 595 C C . ASP A 1 90 ? 27.597 39.351 58.074 1.00 7.78 90 ASP A C 1
ATOM 596 O O . ASP A 1 90 ? 28.130 40.076 57.221 1.00 7.38 90 ASP A O 1
ATOM 601 N N . TYR A 1 91 ? 27.204 38.097 57.840 1.00 7.45 91 TYR A N 1
ATOM 602 C CA . TYR A 1 91 ? 27.427 37.425 56.564 1.00 7.12 91 TYR A CA 1
ATOM 603 C C . TYR A 1 91 ? 26.980 38.245 55.343 1.00 7.62 91 TYR A C 1
ATOM 604 O O . TYR A 1 91 ? 27.685 38.300 54.339 1.00 7.41 91 TYR A O 1
ATOM 613 N N . ALA A 1 92 ? 25.816 38.883 55.433 1.00 7.85 92 ALA A N 1
ATOM 614 C CA . ALA A 1 92 ? 25.287 39.612 54.279 1.00 8.58 92 ALA A CA 1
ATOM 615 C C . ALA A 1 92 ? 26.313 40.603 53.725 1.00 8.74 92 ALA A C 1
ATOM 616 O O . ALA A 1 92 ? 26.375 40.819 52.504 1.00 9.76 92 ALA A O 1
ATOM 618 N N . SER A 1 93 ? 27.120 41.169 54.630 1.00 8.64 93 SER A N 1
ATOM 619 C CA A SER A 1 93 ? 28.156 42.109 54.228 0.50 8.92 93 SER A CA 1
ATOM 620 C CA B SER A 1 93 ? 28.165 42.141 54.306 0.50 8.86 93 SER A CA 1
ATOM 621 C C . SER A 1 93 ? 29.560 41.520 54.176 1.00 8.88 93 SER A C 1
ATOM 622 O O . SER A 1 93 ? 30.340 41.900 53.303 1.00 9.37 93 SER A O 1
ATOM 627 N N . ASP A 1 94 ? 29.887 40.583 55.078 1.00 8.25 94 ASP A N 1
ATOM 628 C CA . ASP A 1 94 ? 31.266 40.064 55.157 1.00 8.04 94 ASP A CA 1
ATOM 629 C C . ASP A 1 94 ? 31.544 38.746 54.411 1.00 7.76 94 ASP A C 1
ATOM 630 O O . ASP A 1 94 ? 32.702 38.380 54.202 1.00 8.30 94 ASP A O 1
ATOM 635 N N . HIS A 1 95 ? 30.468 38.058 54.030 1.00 7.81 95 HIS A N 1
ATOM 636 C CA A HIS A 1 95 ? 30.510 36.818 53.235 0.70 7.83 95 HIS A CA 1
ATOM 637 C CA B HIS A 1 95 ? 30.549 36.841 53.206 0.30 7.57 95 HIS A CA 1
ATOM 638 C C . HIS A 1 95 ? 31.347 35.704 53.861 1.00 7.46 95 HIS A C 1
ATOM 639 O O . HIS A 1 95 ? 31.865 34.829 53.159 1.00 6.73 95 HIS A O 1
ATOM 665 N N . VAL A 1 97 ? 31.993 32.357 56.106 1.00 5.77 97 VAL A N 1
ATOM 666 C CA . VAL A 1 97 ? 31.396 31.086 56.512 1.00 5.39 97 VAL A CA 1
ATOM 667 C C . VAL A 1 97 ? 32.350 30.416 57.508 1.00 5.38 97 VAL A C 1
ATOM 668 O O . VAL A 1 97 ? 33.541 30.248 57.228 1.00 5.90 97 VAL A O 1
ATOM 672 N N . TYR A 1 98 ? 31.813 30.042 58.664 1.00 4.95 98 TYR A N 1
ATOM 673 C CA . TYR A 1 98 ? 32.592 29.356 59.700 1.00 4.59 98 TYR A CA 1
ATOM 674 C C . TYR A 1 98 ? 32.346 27.858 59.597 1.00 4.61 98 TYR A C 1
ATOM 675 O O . TYR A 1 98 ? 31.239 27.425 59.254 1.00 4.52 98 TYR A O 1
ATOM 684 N N . ALA A 1 99 ? 33.380 27.072 59.896 1.00 4.19 99 ALA A N 1
ATOM 685 C CA . ALA A 1 99 ? 33.293 25.618 59.840 1.00 4.77 99 ALA A CA 1
ATOM 686 C C . ALA A 1 99 ? 34.065 24.996 60.992 1.00 4.66 99 ALA A C 1
ATOM 687 O O . ALA A 1 99 ? 35.167 25.438 61.326 1.00 4.96 99 ALA A O 1
ATOM 689 N N . TYR A 1 100 ? 33.472 23.968 61.590 1.00 4.04 100 TYR A N 1
ATOM 690 C CA . TYR A 1 100 ? 34.120 23.150 62.618 1.00 3.91 100 TYR A CA 1
ATOM 691 C C . TYR A 1 100 ? 34.507 21.839 61.945 1.00 3.95 100 TYR A C 1
ATOM 692 O O . TYR A 1 100 ? 33.686 21.220 61.255 1.00 4.20 100 TYR A O 1
ATOM 701 N N . PHE A 1 101 ? 35.761 21.427 62.110 1.00 3.85 101 PHE A N 1
ATOM 702 C CA . PHE A 1 101 ? 36.168 20.147 61.538 1.00 4.17 101 PHE A CA 1
ATOM 703 C C . PHE A 1 101 ? 37.256 19.444 62.318 1.00 4.08 101 PHE A C 1
ATOM 704 O O . PHE A 1 101 ? 38.003 20.069 63.088 1.00 3.96 101 PHE A O 1
ATOM 712 N N . THR A 1 102 ? 37.328 18.139 62.083 1.00 4.28 102 THR A N 1
ATOM 713 C CA . THR A 1 102 ? 38.364 17.294 62.636 1.00 4.85 102 THR A CA 1
ATOM 714 C C . THR A 1 102 ? 39.577 17.366 61.715 1.00 5.40 102 THR A C 1
ATOM 715 O O . THR A 1 102 ? 39.492 17.047 60.522 1.00 5.77 102 THR A O 1
ATOM 719 N N . SER A 1 103 ? 40.698 17.804 62.277 1.00 5.66 103 SER A N 1
ATOM 720 C CA . SER A 1 103 ? 41.963 17.878 61.553 1.00 6.41 103 SER A CA 1
ATOM 721 C C . SER A 1 103 ? 42.819 16.664 61.920 1.00 7.39 103 SER A C 1
ATOM 722 O O . SER A 1 103 ? 42.359 15.751 62.611 1.00 7.83 103 SER A O 1
ATOM 725 N N . ALA A 1 104 ? 44.073 16.670 61.474 1.00 7.95 104 ALA A N 1
ATOM 726 C CA . ALA A 1 104 ? 44.996 15.603 61.831 1.00 9.06 104 ALA A CA 1
ATOM 727 C C . ALA A 1 104 ? 45.223 15.518 63.344 1.00 9.38 104 ALA A C 1
ATOM 728 O O . ALA A 1 104 ? 45.457 14.429 63.876 1.00 11.06 104 ALA A O 1
ATOM 730 N N . SER A 1 105 ? 45.130 16.660 64.031 1.00 8.77 105 SER A N 1
ATOM 731 C CA . SER A 1 105 ? 45.557 16.751 65.431 1.00 8.46 105 SER A CA 1
ATOM 732 C C . SER A 1 105 ? 44.459 17.041 66.457 1.00 7.67 105 SER A C 1
ATOM 733 O O . SER A 1 105 ? 44.652 16.809 67.652 1.00 7.61 105 SER A O 1
ATOM 736 N N . ASP A 1 106 ? 43.323 17.567 66.001 1.00 6.67 106 ASP A N 1
ATOM 737 C CA . ASP A 1 106 ? 42.297 18.073 66.908 1.00 6.11 106 ASP A CA 1
ATOM 738 C C . ASP A 1 106 ? 40.967 18.263 66.176 1.00 5.55 106 ASP A C 1
ATOM 739 O O . ASP A 1 106 ? 40.828 17.875 65.016 1.00 5.70 106 ASP A O 1
ATOM 744 N N . ASN A 1 107 ? 40.004 18.863 66.870 1.00 4.94 107 ASN A N 1
ATOM 745 C CA . ASN A 1 107 ? 38.895 19.546 66.214 1.00 4.66 107 ASN A CA 1
ATOM 746 C C . ASN A 1 107 ? 39.151 21.038 66.302 1.00 4.81 107 ASN A C 1
ATOM 747 O O . ASN A 1 107 ? 39.749 21.523 67.274 1.00 5.06 107 ASN A O 1
ATOM 752 N N . ARG A 1 108 ? 38.716 21.769 65.281 1.00 4.33 108 ARG A N 1
ATOM 753 C CA . ARG A 1 108 ? 39.031 23.195 65.208 1.00 4.74 108 ARG A CA 1
ATOM 754 C C . ARG A 1 108 ? 37.960 23.954 64.440 1.00 5.00 108 ARG A C 1
ATOM 755 O O . ARG A 1 108 ? 37.123 23.350 63.766 1.00 4.96 108 ARG A O 1
ATOM 763 N N . ILE A 1 109 ? 38.004 25.280 64.544 1.00 5.07 109 ILE A N 1
ATOM 764 C CA . ILE A 1 109 ? 37.058 26.136 63.840 1.00 5.45 109 ILE A CA 1
ATOM 765 C C . ILE A 1 109 ? 37.828 27.126 62.975 1.00 5.82 109 ILE A C 1
ATOM 766 O O . ILE A 1 109 ? 38.800 27.746 63.432 1.00 6.09 109 ILE A O 1
ATOM 771 N N . VAL A 1 110 ? 37.398 27.240 61.719 1.00 5.71 110 VAL A N 1
ATOM 772 C CA . VAL A 1 110 ? 37.976 28.183 60.776 1.00 5.87 110 VAL A CA 1
ATOM 773 C C . VAL A 1 110 ? 36.885 29.059 60.178 1.00 5.94 110 VAL A C 1
ATOM 774 O O . VAL A 1 110 ? 35.690 28.771 60.308 1.00 5.53 110 VAL A O 1
ATOM 778 N N . ARG A 1 111 ? 37.307 30.139 59.529 1.00 5.75 111 ARG A N 1
ATOM 779 C CA A ARG A 1 111 ? 36.387 30.936 58.716 0.70 6.60 111 ARG A CA 1
ATOM 780 C CA B ARG A 1 111 ? 36.396 30.952 58.724 0.30 6.31 111 ARG A CA 1
ATOM 781 C C . ARG A 1 111 ? 36.983 31.157 57.334 1.00 6.29 111 ARG A C 1
ATOM 782 O O . ARG A 1 111 ? 38.208 31.254 57.183 1.00 6.30 111 ARG A O 1
ATOM 805 N N . LEU A 1 113 ? 36.212 33.126 53.353 1.00 6.75 113 LEU A N 1
ATOM 806 C CA A LEU A 1 113 ? 35.470 34.038 52.498 0.80 7.54 113 LEU A CA 1
ATOM 807 C CA B LEU A 1 113 ? 35.480 34.044 52.488 0.20 7.06 113 LEU A CA 1
ATOM 808 C C . LEU A 1 113 ? 34.800 33.268 51.361 1.00 7.26 113 LEU A C 1
ATOM 809 O O . LEU A 1 113 ? 35.470 32.587 50.573 1.00 7.98 113 LEU A O 1
ATOM 818 N N . TYR A 1 114 ? 33.475 33.376 51.284 1.00 7.11 114 TYR A N 1
ATOM 819 C CA . TYR A 1 114 ? 32.699 32.706 50.237 1.00 7.05 114 TYR A CA 1
ATOM 820 C C . TYR A 1 114 ? 32.411 33.711 49.117 1.00 7.69 114 TYR A C 1
ATOM 821 O O . TYR A 1 114 ? 31.858 34.781 49.371 1.00 7.86 114 TYR A O 1
ATOM 830 N N . ASP A 1 115 ? 32.803 33.367 47.892 1.00 8.32 115 ASP A N 1
ATOM 831 C CA . ASP A 1 115 ? 32.517 34.213 46.725 1.00 9.72 115 ASP A CA 1
ATOM 832 C C . ASP A 1 115 ? 31.811 33.386 45.652 1.00 10.32 115 ASP A C 1
ATOM 833 O O . ASP A 1 115 ? 32.451 32.613 44.944 1.00 9.82 115 ASP A O 1
ATOM 838 N N . GLU A 1 116 ? 30.493 33.564 45.543 1.00 11.20 116 GLU A N 1
ATOM 839 C CA A GLU A 1 116 ? 29.673 32.779 44.614 0.50 11.94 116 GLU A CA 1
ATOM 840 C CA B GLU A 1 116 ? 29.679 32.775 44.614 0.50 11.80 116 GLU A CA 1
ATOM 841 C C . GLU A 1 116 ? 29.928 33.130 43.147 1.00 12.14 116 GLU A C 1
ATOM 842 O O . GLU A 1 116 ? 29.450 32.438 42.244 1.00 12.54 116 GLU A O 1
ATOM 853 N N . LYS A 1 117 ? 30.684 34.204 42.918 1.00 12.37 117 LYS A N 1
ATOM 854 C CA . LYS A 1 117 ? 31.028 34.634 41.557 1.00 13.03 117 LYS A CA 1
ATOM 855 C C . LYS A 1 117 ? 32.247 33.895 41.002 1.00 13.07 117 LYS A C 1
ATOM 856 O O . LYS A 1 117 ? 32.550 33.989 39.808 1.00 14.02 117 LYS A O 1
ATOM 862 N N . LYS A 1 118 ? 32.940 33.160 41.870 1.00 12.48 118 LYS A N 1
ATOM 863 C CA A LYS A 1 118 ? 34.105 32.391 41.458 0.70 12.57 118 LYS A CA 1
ATOM 864 C CA B LYS A 1 118 ? 34.110 32.374 41.487 0.30 12.29 118 LYS A CA 1
ATOM 865 C C . LYS A 1 118 ? 33.694 31.050 40.839 1.00 11.89 118 LYS A C 1
ATOM 866 O O . LYS A 1 118 ? 32.553 30.602 41.019 1.00 11.56 118 LYS A O 1
ATOM 877 N N . PRO A 1 119 ? 34.608 30.406 40.071 1.00 11.59 119 PRO A N 1
ATOM 878 C CA . PRO A 1 119 ? 34.208 29.101 39.535 1.00 11.19 119 PRO A CA 1
ATOM 879 C C . PRO A 1 119 ? 33.928 28.097 40.650 1.00 10.72 119 PRO A C 1
ATOM 880 O O . PRO A 1 119 ? 34.522 28.193 41.739 1.00 10.17 119 PRO A O 1
ATOM 884 N N A SER A 1 120 ? 33.030 27.151 40.384 0.50 10.73 120 SER A N 1
ATOM 885 N N B SER A 1 120 ? 33.040 27.144 40.380 0.50 10.74 120 SER A N 1
ATOM 886 C CA A SER A 1 120 ? 32.784 26.043 41.307 0.50 10.89 120 SER A CA 1
ATOM 887 C CA B SER A 1 120 ? 32.764 26.052 41.314 0.50 10.89 120 SER A CA 1
ATOM 888 C C A SER A 1 120 ? 34.109 25.404 41.707 0.50 10.75 120 SER A C 1
ATOM 889 C C B SER A 1 120 ? 34.054 25.317 41.690 0.50 10.80 120 SER A C 1
ATOM 890 O O A SER A 1 120 ? 35.020 25.254 40.880 0.50 10.93 120 SER A O 1
ATOM 891 O O B SER A 1 120 ? 34.882 25.007 40.824 0.50 11.11 120 SER A O 1
ATOM 896 N N . GLY A 1 121 ? 34.220 25.057 42.983 1.00 10.52 121 GLY A N 1
ATOM 897 C CA . GLY A 1 121 ? 35.439 24.453 43.512 1.00 10.18 121 GLY A CA 1
ATOM 898 C C . GLY A 1 121 ? 36.438 25.478 44.014 1.00 10.11 121 GLY A C 1
ATOM 899 O O . GLY A 1 121 ? 37.345 25.138 44.787 1.00 10.06 121 GLY A O 1
ATOM 900 N N . GLU A 1 122 ? 36.251 26.733 43.595 1.00 9.93 122 GLU A N 1
ATOM 901 C CA A GLU A 1 122 ? 37.170 27.821 43.906 0.70 10.55 122 GLU A CA 1
ATOM 902 C CA B GLU A 1 122 ? 37.181 27.804 43.947 0.30 9.93 122 GLU A CA 1
ATOM 903 C C . GLU A 1 122 ? 36.486 28.940 44.696 1.00 9.64 122 GLU A C 1
ATOM 904 O O . GLU A 1 122 ? 36.988 30.069 44.754 1.00 9.90 122 GLU A O 1
ATOM 915 N N . GLN A 1 123 ? 35.337 28.634 45.297 1.00 8.60 123 GLN A N 1
ATOM 916 C CA . GLN A 1 123 ? 34.525 29.669 45.942 1.00 7.62 123 GLN A CA 1
ATOM 917 C C . GLN A 1 123 ? 34.838 29.966 47.407 1.00 7.79 123 GLN A C 1
ATOM 918 O O . GLN A 1 123 ? 34.295 30.924 47.976 1.00 7.13 123 GLN A O 1
ATOM 924 N N . LEU A 1 124 ? 35.718 29.164 48.004 1.00 7.73 124 LEU A N 1
ATOM 925 C CA . LEU A 1 124 ? 36.116 29.373 49.389 1.00 7.88 124 LEU A CA 1
ATOM 926 C C . LEU A 1 124 ? 37.542 29.873 49.459 1.00 7.94 124 LEU A C 1
ATOM 927 O O . LEU A 1 124 ? 38.477 29.231 48.944 1.00 8.64 124 LEU A O 1
ATOM 932 N N . GLY A 1 125 ? 37.707 31.019 50.110 1.00 7.86 125 GLY A N 1
ATOM 933 C CA . GLY A 1 125 ? 39.030 31.580 50.355 1.00 8.59 125 GLY A CA 1
ATOM 934 C C . GLY A 1 125 ? 39.819 30.724 51.331 1.00 8.79 125 GLY A C 1
ATOM 935 O O . GLY A 1 125 ? 39.270 29.833 51.998 1.00 8.42 125 GLY A O 1
ATOM 936 N N . ALA A 1 126 ? 41.122 30.979 51.407 1.00 9.53 126 ALA A N 1
ATOM 937 C CA . ALA A 1 126 ? 41.976 30.233 52.323 1.00 9.90 126 ALA A CA 1
ATOM 938 C C . ALA A 1 126 ? 41.456 30.398 53.756 1.00 9.94 126 ALA A C 1
ATOM 939 O O . ALA A 1 126 ? 41.109 31.510 54.166 1.00 10.13 126 ALA A O 1
ATOM 941 N N . PRO A 1 127 ? 41.376 29.290 54.512 1.00 10.33 127 PRO A N 1
ATOM 942 C CA . PRO A 1 127 ? 40.817 29.414 55.861 1.00 10.39 127 PRO A CA 1
ATOM 943 C C . PRO A 1 127 ? 41.666 30.200 56.849 1.00 10.29 127 PRO A C 1
ATOM 944 O O . PRO A 1 127 ? 42.897 30.108 56.842 1.00 10.96 127 PRO A O 1
ATOM 948 N N . ASP A 1 128 ? 40.975 30.988 57.661 1.00 10.15 128 ASP A N 1
ATOM 949 C CA A ASP A 1 128 ? 41.580 31.637 58.816 0.50 10.34 128 ASP A CA 1
ATOM 950 C CA B ASP A 1 128 ? 41.543 31.668 58.813 0.50 10.30 128 ASP A CA 1
ATOM 951 C C . ASP A 1 128 ? 41.193 30.800 60.026 1.00 10.36 128 ASP A C 1
ATOM 952 O O . ASP A 1 128 ? 40.011 30.591 60.311 1.00 9.30 128 ASP A O 1
ATOM 961 N N . THR A 1 129 ? 42.195 30.286 60.729 1.00 10.44 129 THR A N 1
ATOM 962 C CA . THR A 1 129 ? 41.898 29.423 61.879 1.00 10.87 129 THR A CA 1
ATOM 963 C C . THR A 1 129 ? 41.583 30.307 63.072 1.00 10.64 129 THR A C 1
ATOM 964 O O . THR A 1 129 ? 42.424 31.108 63.482 1.00 12.01 129 THR A O 1
ATOM 968 N N . VAL A 1 130 ? 40.379 30.176 63.628 1.00 9.58 130 VAL A N 1
ATOM 969 C CA A VAL A 1 130 ? 40.001 31.030 64.751 0.80 9.72 130 VAL A CA 1
ATOM 970 C CA B VAL A 1 130 ? 39.948 31.029 64.739 0.20 9.39 130 VAL A CA 1
ATOM 971 C C . VAL A 1 130 ? 40.098 30.337 66.098 1.00 9.22 130 VAL A C 1
ATOM 972 O O . VAL A 1 130 ? 40.264 30.990 67.119 1.00 9.27 130 VAL A O 1
ATOM 979 N N . PHE A 1 131 ? 40.027 29.012 66.089 1.00 8.18 131 PHE A N 1
ATOM 980 C CA . PHE A 1 131 ? 40.097 28.247 67.337 1.00 7.65 131 PHE A CA 1
ATOM 981 C C . PHE A 1 131 ? 40.565 26.821 67.095 1.00 7.85 131 PHE A C 1
ATOM 982 O O . PHE A 1 131 ? 40.050 26.137 66.210 1.00 7.74 131 PHE A O 1
ATOM 990 N N . ARG A 1 132 ? 41.546 26.379 67.881 1.00 7.89 132 ARG A N 1
ATOM 991 C CA A ARG A 1 132 ? 42.161 25.054 67.756 0.60 8.25 132 ARG A CA 1
ATOM 992 C CA B ARG A 1 132 ? 42.007 25.001 67.745 0.40 7.81 132 ARG A CA 1
ATOM 993 C C . ARG A 1 132 ? 42.170 24.331 69.098 1.00 7.88 132 ARG A C 1
ATOM 994 O O . ARG A 1 132 ? 41.923 24.944 70.139 1.00 8.02 132 ARG A O 1
ATOM 1009 N N . GLY A 1 133 ? 42.523 23.049 69.065 1.00 7.66 133 GLY A N 1
ATOM 1010 C CA . GLY A 1 133 ? 42.893 22.328 70.284 1.00 6.96 133 GLY A CA 1
ATOM 1011 C C . GLY A 1 133 ? 41.806 21.515 70.958 1.00 6.61 133 GLY A C 1
ATOM 1012 O O . GLY A 1 133 ? 42.025 20.971 72.039 1.00 6.92 133 GLY A O 1
ATOM 1013 N N . ILE A 1 134 ? 40.628 21.436 70.340 1.00 6.29 134 ILE A N 1
ATOM 1014 C CA . ILE A 1 134 ? 39.567 20.599 70.892 1.00 5.82 134 ILE A CA 1
ATOM 1015 C C . ILE A 1 134 ? 39.970 19.128 70.714 1.00 5.89 134 ILE A C 1
ATOM 1016 O O . ILE A 1 134 ? 40.406 18.744 69.636 1.00 6.13 134 ILE A O 1
ATOM 1021 N N . PRO A 1 135 ? 39.874 18.306 71.782 1.00 6.63 135 PRO A N 1
ATOM 1022 C CA . PRO A 1 135 ? 40.164 16.876 71.642 1.00 6.66 135 PRO A CA 1
ATOM 1023 C C . PRO A 1 135 ? 39.393 16.193 70.511 1.00 7.12 135 PRO A C 1
ATOM 1024 O O . PRO A 1 135 ? 38.223 16.506 70.268 1.00 6.81 135 PRO A O 1
ATOM 1028 N N . LYS A 1 136 ? 40.070 15.285 69.814 1.00 6.90 136 LYS A N 1
ATOM 1029 C CA . LYS A 1 136 ? 39.450 14.498 68.754 1.00 7.28 136 LYS A CA 1
ATOM 1030 C C . LYS A 1 136 ? 39.571 13.001 69.040 1.00 7.13 136 LYS A C 1
ATOM 1031 O O . LYS A 1 136 ? 40.419 12.556 69.818 1.00 7.32 136 LYS A O 1
ATOM 1037 N N . GLY A 1 137 ? 38.707 12.233 68.396 1.00 7.13 137 GLY A N 1
ATOM 1038 C CA . GLY A 1 137 ? 38.795 10.779 68.414 1.00 7.29 137 GLY A CA 1
ATOM 1039 C C . GLY A 1 137 ? 38.015 10.233 67.244 1.00 7.33 137 GLY A C 1
ATOM 1040 O O . GLY A 1 137 ? 37.494 11.004 66.415 1.00 7.68 137 GLY A O 1
ATOM 1041 N N . VAL A 1 138 ? 37.946 8.904 67.161 1.00 7.16 138 VAL A N 1
ATOM 1042 C CA A VAL A 1 138 ? 37.079 8.271 66.172 0.70 6.98 138 VAL A CA 1
ATOM 1043 C CA B VAL A 1 138 ? 37.085 8.215 66.199 0.30 6.95 138 VAL A CA 1
ATOM 1044 C C . VAL A 1 138 ? 35.607 8.443 66.553 1.00 7.05 138 VAL A C 1
ATOM 1045 O O . VAL A 1 138 ? 34.711 8.330 65.699 1.00 7.46 138 VAL A O 1
ATOM 1052 N N . ILE A 1 139 ? 35.357 8.748 67.826 1.00 6.49 139 ILE A N 1
ATOM 1053 C CA . ILE A 1 139 ? 34.004 9.053 68.295 1.00 6.03 139 ILE A CA 1
ATOM 1054 C C . ILE A 1 139 ? 34.017 10.312 69.142 1.00 5.41 139 ILE A C 1
ATOM 1055 O O . ILE A 1 139 ? 35.070 10.725 69.639 1.00 5.28 139 ILE A O 1
ATOM 1060 N N . HIS A 1 140 ? 32.834 10.914 69.285 1.00 4.54 140 HIS A N 1
ATOM 1061 C CA . HIS A 1 140 ? 32.569 12.003 70.231 1.00 3.96 140 HIS A CA 1
ATOM 1062 C C . HIS A 1 140 ? 33.382 13.252 69.969 1.00 4.17 140 HIS A C 1
ATOM 1063 O O . HIS A 1 140 ? 34.123 13.736 70.836 1.00 4.25 140 HIS A O 1
ATOM 1070 N N . ASN A 1 141 ? 33.196 13.772 68.765 1.00 3.45 141 ASN A N 1
ATOM 1071 C CA . ASN A 1 141 ? 33.825 15.009 68.322 1.00 3.58 141 ASN A CA 1
ATOM 1072 C C . ASN A 1 141 ? 32.874 16.212 68.342 1.00 3.76 141 ASN A C 1
ATOM 1073 O O . ASN A 1 141 ? 33.259 17.300 67.909 1.00 3.84 141 ASN A O 1
ATOM 1078 N N . GLY A 1 142 ? 31.643 16.039 68.819 1.00 3.18 142 GLY A N 1
ATOM 1079 C CA . GLY A 1 142 ? 30.692 17.167 68.808 1.00 3.36 142 GLY A CA 1
ATOM 1080 C C . GLY A 1 142 ? 30.524 17.681 67.388 1.00 3.34 142 GLY A C 1
ATOM 1081 O O . GLY A 1 142 ? 30.360 16.890 66.448 1.00 3.30 142 GLY A O 1
ATOM 1082 N N . GLY A 1 143 ? 30.573 19.004 67.227 1.00 3.24 143 GLY A N 1
ATOM 1083 C CA . GLY A 1 143 ? 30.740 19.576 65.901 1.00 3.38 143 GLY A CA 1
ATOM 1084 C C . GLY A 1 143 ? 29.714 20.605 65.482 1.00 3.16 143 GLY A C 1
ATOM 1085 O O . GLY A 1 143 ? 29.894 21.264 64.456 1.00 3.61 143 GLY A O 1
ATOM 1086 N N . ARG A 1 144 ? 28.641 20.757 66.253 1.00 2.99 144 ARG A N 1
ATOM 1087 C CA . ARG A 1 144 ? 27.639 21.763 65.903 1.00 2.52 144 ARG A CA 1
ATOM 1088 C C . ARG A 1 144 ? 28.085 23.135 66.375 1.00 2.70 144 ARG A C 1
ATOM 1089 O O . ARG A 1 144 ? 28.401 23.322 67.548 1.00 3.05 144 ARG A O 1
ATOM 1097 N N . ILE A 1 145 ? 28.106 24.087 65.446 1.00 2.86 145 ILE A N 1
ATOM 1098 C CA . ILE A 1 145 ? 28.385 25.481 65.790 1.00 3.60 145 ILE A CA 1
ATOM 1099 C C . ILE A 1 145 ? 27.229 26.393 65.393 1.00 3.80 145 ILE A C 1
ATOM 1100 O O . ILE A 1 145 ? 26.473 26.112 64.456 1.00 4.07 145 ILE A O 1
ATOM 1105 N N . ALA A 1 146 ? 27.092 27.489 66.120 1.00 3.96 146 ALA A N 1
ATOM 1106 C CA . ALA A 1 146 ? 26.048 28.459 65.813 1.00 4.19 146 ALA A CA 1
ATOM 1107 C C . ALA A 1 146 ? 26.387 29.773 66.475 1.00 4.50 146 ALA A C 1
ATOM 1108 O O . ALA A 1 146 ? 27.006 29.788 67.541 1.00 5.21 146 ALA A O 1
ATOM 1110 N N . PHE A 1 147 ? 25.981 30.876 65.849 1.00 4.58 147 PHE A N 1
ATOM 1111 C CA . PHE A 1 147 ? 26.110 32.174 66.517 1.00 4.72 147 PHE A CA 1
ATOM 1112 C C . PHE A 1 147 ? 24.844 32.469 67.303 1.00 5.11 147 PHE A C 1
ATOM 1113 O O . PHE A 1 147 ? 23.729 32.346 66.779 1.00 5.13 147 PHE A O 1
ATOM 1121 N N . GLY A 1 148 ? 25.025 32.840 68.565 1.00 5.56 148 GLY A N 1
ATOM 1122 C CA . GLY A 1 148 ? 23.900 33.167 69.430 1.00 6.71 148 GLY A CA 1
ATOM 1123 C C . GLY A 1 148 ? 23.335 34.550 69.165 1.00 7.74 148 GLY A C 1
ATOM 1124 O O . GLY A 1 148 ? 23.905 35.329 68.397 1.00 7.19 148 GLY A O 1
ATOM 1125 N N . PRO A 1 149 ? 22.195 34.867 69.794 1.00 8.77 149 PRO A N 1
ATOM 1126 C CA . PRO A 1 149 ? 21.637 36.219 69.669 1.00 9.50 149 PRO A CA 1
ATOM 1127 C C . PRO A 1 149 ? 22.567 37.307 70.236 1.00 9.55 149 PRO A C 1
ATOM 1128 O O . PRO A 1 149 ? 22.377 38.498 69.954 1.00 10.56 149 PRO A O 1
ATOM 1132 N N . ASP A 1 150 ? 23.570 36.888 71.006 1.00 9.14 150 ASP A N 1
ATOM 1133 C CA . ASP A 1 150 ? 24.618 37.760 71.535 1.00 9.10 150 ASP A CA 1
ATOM 1134 C C . ASP A 1 150 ? 25.796 37.961 70.563 1.00 9.19 150 ASP A C 1
ATOM 1135 O O . ASP A 1 150 ? 26.783 38.616 70.913 1.00 9.71 150 ASP A O 1
ATOM 1140 N N . LYS A 1 151 ? 25.674 37.393 69.353 1.00 9.07 151 LYS A N 1
ATOM 1141 C CA A LYS A 1 151 ? 26.705 37.490 68.305 0.70 9.29 151 LYS A CA 1
ATOM 1142 C CA B LYS A 1 151 ? 26.704 37.481 68.299 0.30 9.33 151 LYS A CA 1
ATOM 1143 C C . LYS A 1 151 ? 28.017 36.788 68.676 1.00 8.96 151 LYS A C 1
ATOM 1144 O O . LYS A 1 151 ? 29.071 37.045 68.076 1.00 9.53 151 LYS A O 1
ATOM 1163 N N . LEU A 1 153 ? 30.095 33.058 69.166 1.00 5.39 153 LEU A N 1
ATOM 1164 C CA . LEU A 1 153 ? 30.158 31.756 68.525 1.00 5.53 153 LEU A CA 1
ATOM 1165 C C . LEU A 1 153 ? 30.098 30.661 69.577 1.00 4.78 153 LEU A C 1
ATOM 1166 O O . LEU A 1 153 ? 30.910 30.639 70.512 1.00 4.94 153 LEU A O 1
ATOM 1171 N N . TYR A 1 154 ? 29.144 29.750 69.403 1.00 4.26 154 TYR A N 1
ATOM 1172 C CA . TYR A 1 154 ? 28.971 28.603 70.295 1.00 4.08 154 TYR A CA 1
ATOM 1173 C C . TYR A 1 154 ? 29.333 27.311 69.560 1.00 4.15 154 TYR A C 1
ATOM 1174 O O . TYR A 1 154 ? 29.048 27.160 68.360 1.00 4.31 154 TYR A O 1
ATOM 1183 N N . ALA A 1 155 ? 29.938 26.378 70.289 1.00 3.60 155 ALA A N 1
ATOM 1184 C CA . ALA A 1 155 ? 30.347 25.098 69.712 1.00 3.98 155 ALA A CA 1
ATOM 1185 C C . ALA A 1 155 ? 30.094 23.975 70.696 1.00 3.76 155 ALA A C 1
ATOM 1186 O O . ALA A 1 155 ? 30.523 24.054 71.850 1.00 4.69 155 ALA A O 1
ATOM 1188 N N . GLY A 1 156 ? 29.399 22.934 70.243 1.00 3.48 156 GLY A N 1
ATOM 1189 C CA . GLY A 1 156 ? 29.269 21.716 71.038 1.00 3.44 156 GLY A CA 1
ATOM 1190 C C . GLY A 1 156 ? 30.465 20.822 70.766 1.00 3.77 156 GLY A C 1
ATOM 1191 O O . GLY A 1 156 ? 30.829 20.607 69.607 1.00 4.31 156 GLY A O 1
ATOM 1192 N N . THR A 1 157 ? 31.082 20.302 71.824 1.00 3.57 157 THR A N 1
ATOM 1193 C CA . THR A 1 157 ? 32.163 19.334 71.640 1.00 3.51 157 THR A CA 1
ATOM 1194 C C . THR A 1 157 ? 31.762 17.970 72.209 1.00 3.60 157 THR A C 1
ATOM 1195 O O . THR A 1 157 ? 30.654 17.819 72.731 1.00 3.80 157 THR A O 1
ATOM 1199 N N . GLY A 1 158 ? 32.650 16.986 72.071 1.00 3.98 158 GLY A N 1
ATOM 1200 C CA . GLY A 1 158 ? 32.473 15.682 72.726 1.00 4.09 158 GLY A CA 1
ATOM 1201 C C . GLY A 1 158 ? 33.727 15.343 73.508 1.00 4.35 158 GLY A C 1
ATOM 1202 O O . GLY A 1 158 ? 34.752 16.004 73.345 1.00 4.58 158 GLY A O 1
ATOM 1203 N N . GLU A 1 159 ? 33.661 14.317 74.356 1.00 4.23 159 GLU A N 1
ATOM 1204 C CA . GLU A 1 159 ? 34.840 13.950 75.149 1.00 4.60 159 GLU A CA 1
ATOM 1205 C C . GLU A 1 159 ? 35.788 12.972 74.449 1.00 5.14 159 GLU A C 1
ATOM 1206 O O . GLU A 1 159 ? 36.691 12.419 75.083 1.00 5.19 159 GLU A O 1
ATOM 1212 N N . SER A 1 160 ? 35.592 12.795 73.137 1.00 5.37 160 SER A N 1
ATOM 1213 C CA . SER A 1 160 ? 36.464 11.956 72.289 1.00 6.47 160 SER A CA 1
ATOM 1214 C C . SER A 1 160 ? 36.594 10.489 72.716 1.00 7.04 160 SER A C 1
ATOM 1215 O O . SER A 1 160 ? 37.494 9.777 72.247 1.00 7.58 160 SER A O 1
ATOM 1218 N N . GLY A 1 161 ? 35.683 10.034 73.575 1.00 7.02 161 GLY A N 1
ATOM 1219 C CA . GLY A 1 161 ? 35.722 8.664 74.084 1.00 7.99 161 GLY A CA 1
ATOM 1220 C C . GLY A 1 161 ? 36.453 8.546 75.408 1.00 8.39 161 GLY A C 1
ATOM 1221 O O . GLY A 1 161 ? 36.568 7.444 75.964 1.00 9.54 161 GLY A O 1
ATOM 1222 N N . ASP A 1 162 ? 36.945 9.678 75.915 1.00 7.87 162 ASP A N 1
ATOM 1223 C CA . ASP A 1 162 ? 37.639 9.727 77.201 1.00 7.87 162 ASP A CA 1
ATOM 1224 C C . ASP A 1 162 ? 36.711 10.395 78.209 1.00 7.55 162 ASP A C 1
ATOM 1225 O O . ASP A 1 162 ? 36.592 11.622 78.254 1.00 7.45 162 ASP A O 1
ATOM 1230 N N . THR A 1 163 ? 36.044 9.580 79.023 1.00 7.60 163 THR A N 1
ATOM 1231 C CA . THR A 1 163 ? 35.005 10.112 79.909 1.00 7.82 163 THR A CA 1
ATOM 1232 C C . THR A 1 163 ? 35.540 11.102 80.951 1.00 7.71 163 THR A C 1
ATOM 1233 O O . THR A 1 163 ? 34.775 11.895 81.497 1.00 8.01 163 THR A O 1
ATOM 1237 N N . GLY A 1 164 ? 36.856 11.068 81.191 1.00 7.46 164 GLY A N 1
ATOM 1238 C CA . GLY A 1 164 ? 37.509 11.945 82.168 1.00 7.76 164 GLY A CA 1
ATOM 1239 C C . GLY A 1 164 ? 37.633 13.409 81.774 1.00 7.75 164 GLY A C 1
ATOM 1240 O O . GLY A 1 164 ? 38.002 14.246 82.600 1.00 9.11 164 GLY A O 1
ATOM 1241 N N . LEU A 1 165 ? 37.329 13.731 80.519 1.00 7.19 165 LEU A N 1
ATOM 1242 C CA . LEU A 1 165 ? 37.457 15.113 80.050 1.00 6.58 165 LEU A CA 1
ATOM 1243 C C . LEU A 1 165 ? 36.278 16.005 80.434 1.00 6.40 165 LEU A C 1
ATOM 1244 O O . LEU A 1 165 ? 36.457 17.191 80.713 1.00 6.51 165 LEU A O 1
ATOM 1249 N N . SER A 1 166 ? 35.068 15.441 80.445 1.00 6.15 166 SER A N 1
ATOM 1250 C CA . SER A 1 166 ? 33.866 16.261 80.590 1.00 6.17 166 SER A CA 1
ATOM 1251 C C . SER A 1 166 ? 33.816 17.107 81.865 1.00 6.22 166 SER A C 1
ATOM 1252 O O . SER A 1 166 ? 33.425 18.273 81.825 1.00 6.44 166 SER A O 1
ATOM 1255 N N . GLN A 1 167 ? 34.205 16.514 82.991 1.00 6.77 167 GLN A N 1
ATOM 1256 C CA . GLN A 1 167 ? 34.185 17.214 84.284 1.00 7.60 167 GLN A CA 1
ATOM 1257 C C . GLN A 1 167 ? 35.365 18.161 84.491 1.00 8.08 167 GLN A C 1
ATOM 1258 O O . GLN A 1 167 ? 35.352 18.982 85.425 1.00 8.93 167 GLN A O 1
ATOM 1264 N N . ASP A 1 168 ? 36.379 18.031 83.638 1.00 8.30 168 ASP A N 1
ATOM 1265 C CA . ASP A 1 168 ? 37.610 18.800 83.759 1.00 9.04 168 ASP A CA 1
ATOM 1266 C C . ASP A 1 168 ? 37.442 20.137 83.063 1.00 9.22 168 ASP A C 1
ATOM 1267 O O . ASP A 1 168 ? 37.411 20.195 81.835 1.00 8.76 168 ASP A O 1
ATOM 1272 N N . ARG A 1 169 ? 37.345 21.212 83.840 1.00 9.90 169 ARG A N 1
ATOM 1273 C CA . ARG A 1 169 ? 37.125 22.542 83.256 1.00 11.08 169 ARG A CA 1
ATOM 1274 C C . ARG A 1 169 ? 38.272 23.002 82.372 1.00 11.40 169 ARG A C 1
ATOM 1275 O O . ARG A 1 169 ? 38.102 23.928 81.577 1.00 12.29 169 ARG A O 1
ATOM 1283 N N . LYS A 1 170 ? 39.432 22.360 82.510 1.00 11.75 170 LYS A N 1
ATOM 1284 C CA A LYS A 1 170 ? 40.599 22.728 81.709 0.50 11.87 170 LYS A CA 1
ATOM 1285 C CA B LYS A 1 170 ? 40.617 22.710 81.725 0.50 12.24 170 LYS A CA 1
ATOM 1286 C C . LYS A 1 170 ? 40.661 21.977 80.377 1.00 11.51 170 LYS A C 1
ATOM 1287 O O . LYS A 1 170 ? 41.482 22.294 79.513 1.00 12.08 170 LYS A O 1
ATOM 1298 N N . SER A 1 171 ? 39.777 20.993 80.197 1.00 9.95 171 SER A N 1
ATOM 1299 C CA . SER A 1 171 ? 39.681 20.284 78.918 1.00 8.72 171 SER A CA 1
ATOM 1300 C C . SER A 1 171 ? 38.557 20.865 78.061 1.00 8.16 171 SER A C 1
ATOM 1301 O O . SER A 1 171 ? 37.470 21.131 78.560 1.00 8.00 171 SER A O 1
ATOM 1304 N N . LEU A 1 172 ? 38.820 21.032 76.769 1.00 7.38 172 LEU A N 1
ATOM 1305 C CA . LEU A 1 172 ? 37.800 21.487 75.834 1.00 6.81 172 LEU A CA 1
ATOM 1306 C C . LEU A 1 172 ? 36.860 20.353 75.413 1.00 6.49 172 LEU A C 1
ATOM 1307 O O . LEU A 1 172 ? 35.865 20.603 74.735 1.00 6.85 172 LEU A O 1
ATOM 1312 N N . GLY A 1 173 ? 37.165 19.119 75.822 1.00 5.75 173 GLY A N 1
ATOM 1313 C CA . GLY A 1 173 ? 36.288 17.982 75.526 1.00 5.72 173 GLY A CA 1
ATOM 1314 C C . GLY A 1 173 ? 35.094 17.882 76.465 1.00 5.20 173 GLY A C 1
ATOM 1315 O O . GLY A 1 173 ? 35.217 18.115 77.674 1.00 5.66 173 GLY A O 1
ATOM 1316 N N . GLY A 1 174 ? 33.936 17.526 75.911 1.00 4.66 174 GLY A N 1
ATOM 1317 C CA . GLY A 1 174 ? 32.712 17.353 76.708 1.00 4.65 174 GLY A CA 1
ATOM 1318 C C . GLY A 1 174 ? 32.138 18.661 77.219 1.00 4.67 174 GLY A C 1
ATOM 1319 O O . GLY A 1 174 ? 31.688 18.750 78.363 1.00 4.85 174 GLY A O 1
ATOM 1320 N N . LYS A 1 175 ? 32.154 19.669 76.352 1.00 4.26 175 LYS A N 1
ATOM 1321 C CA . LYS A 1 175 ? 31.782 21.037 76.707 1.00 4.29 175 LYS A CA 1
ATOM 1322 C C . LYS A 1 175 ? 30.851 21.657 75.681 1.00 4.38 175 LYS A C 1
ATOM 1323 O O . LYS A 1 175 ? 30.715 21.155 74.563 1.00 4.74 175 LYS A O 1
ATOM 1329 N N . ILE A 1 176 ? 30.225 22.765 76.074 1.00 4.31 176 ILE A N 1
ATOM 1330 C CA . ILE A 1 176 ? 29.755 23.745 75.099 1.00 4.25 176 ILE A CA 1
ATOM 1331 C C . ILE A 1 176 ? 30.662 24.947 75.296 1.00 4.78 176 ILE A C 1
ATOM 1332 O O . ILE A 1 176 ? 30.857 25.406 76.431 1.00 4.94 176 ILE A O 1
ATOM 1337 N N . LEU A 1 177 ? 31.236 25.425 74.195 1.00 4.45 177 LEU A N 1
ATOM 1338 C CA . LEU A 1 177 ? 32.145 26.562 74.216 1.00 5.20 177 LEU A CA 1
ATOM 1339 C C . LEU A 1 177 ? 31.436 27.818 73.731 1.00 5.34 177 LEU A C 1
ATOM 1340 O O . LEU A 1 177 ? 30.518 27.746 72.916 1.00 5.54 177 LEU A O 1
ATOM 1345 N N . ARG A 1 178 ? 31.861 28.967 74.252 1.00 5.75 178 ARG A N 1
ATOM 1346 C CA A ARG A 1 178 ? 31.371 30.260 73.781 0.70 6.29 178 ARG A CA 1
ATOM 1347 C CA B ARG A 1 178 ? 31.386 30.252 73.759 0.30 6.00 178 ARG A CA 1
ATOM 1348 C C . ARG A 1 178 ? 32.564 31.198 73.615 1.00 6.47 178 ARG A C 1
ATOM 1349 O O . ARG A 1 178 ? 33.303 31.446 74.571 1.00 6.96 178 ARG A O 1
ATOM 1372 N N . THR A 1 180 ? 34.400 34.689 71.074 1.00 7.59 180 THR A N 1
ATOM 1373 C CA . THR A 1 180 ? 34.154 35.770 70.118 1.00 8.36 180 THR A CA 1
ATOM 1374 C C . THR A 1 180 ? 34.285 35.182 68.715 1.00 8.74 180 THR A C 1
ATOM 1375 O O . THR A 1 180 ? 34.865 34.102 68.550 1.00 8.69 180 THR A O 1
ATOM 1379 N N . PRO A 1 181 ? 33.734 35.867 67.696 1.00 9.43 181 PRO A N 1
ATOM 1380 C CA . PRO A 1 181 ? 33.977 35.363 66.333 1.00 10.13 181 PRO A CA 1
ATOM 1381 C C . PRO A 1 181 ? 35.466 35.220 65.967 1.00 10.70 181 PRO A C 1
ATOM 1382 O O . PRO A 1 181 ? 35.786 34.501 65.027 1.00 10.92 181 PRO A O 1
ATOM 1386 N N . ASP A 1 182 ? 36.350 35.895 66.707 1.00 11.06 182 ASP A N 1
ATOM 1387 C CA A ASP A 1 182 ? 37.788 35.801 66.464 0.50 11.45 182 ASP A CA 1
ATOM 1388 C CA B ASP A 1 182 ? 37.797 35.818 66.492 0.50 11.53 182 ASP A CA 1
ATOM 1389 C C . ASP A 1 182 ? 38.459 34.676 67.269 1.00 11.38 182 ASP A C 1
ATOM 1390 O O . ASP A 1 182 ? 39.669 34.467 67.176 1.00 11.68 182 ASP A O 1
ATOM 1399 N N . GLY A 1 183 ? 37.669 33.941 68.049 1.00 11.09 183 GLY A N 1
ATOM 1400 C CA . GLY A 1 183 ? 38.179 32.777 68.770 1.00 10.84 183 GLY A CA 1
ATOM 1401 C C . GLY A 1 183 ? 38.659 33.001 70.194 1.00 11.21 183 GLY A C 1
ATOM 1402 O O . GLY A 1 183 ? 39.216 32.084 70.812 1.00 11.56 183 GLY A O 1
ATOM 1403 N N . GLU A 1 184 ? 38.452 34.213 70.713 1.00 11.11 184 GLU A N 1
ATOM 1404 C CA A GLU A 1 184 ? 38.807 34.541 72.095 0.25 11.42 184 GLU A CA 1
ATOM 1405 C CA B GLU A 1 184 ? 38.812 34.528 72.096 0.75 11.76 184 GLU A CA 1
ATOM 1406 C C . GLU A 1 184 ? 37.690 34.145 73.060 1.00 11.46 184 GLU A C 1
ATOM 1407 O O . GLU A 1 184 ? 36.513 34.136 72.681 1.00 11.10 184 GLU A O 1
ATOM 1418 N N . PRO A 1 185 ? 38.039 33.828 74.326 1.00 11.72 185 PRO A N 1
ATOM 1419 C CA . PRO A 1 185 ? 36.946 33.572 75.274 1.00 11.90 185 PRO A CA 1
ATOM 1420 C C . PRO A 1 185 ? 35.948 34.732 75.281 1.00 12.02 185 PRO A C 1
ATOM 1421 O O . PRO A 1 185 ? 36.354 35.900 75.305 1.00 12.07 185 PRO A O 1
ATOM 1425 N N . ALA A 1 186 ? 34.653 34.422 75.227 1.00 11.99 186 ALA A N 1
ATOM 1426 C CA . ALA A 1 186 ? 33.632 35.470 75.171 1.00 12.61 186 ALA A CA 1
ATOM 1427 C C . ALA A 1 186 ? 33.605 36.256 76.475 1.00 13.29 186 ALA A C 1
ATOM 1428 O O . ALA A 1 186 ? 33.605 35.656 77.550 1.00 13.38 186 ALA A O 1
ATOM 1430 N N . PRO A 1 187 ? 33.592 37.599 76.389 1.00 14.10 187 PRO A N 1
ATOM 1431 C CA . PRO A 1 187 ? 33.422 38.374 77.620 1.00 14.41 187 PRO A CA 1
ATOM 1432 C C . PRO A 1 187 ? 32.141 37.963 78.353 1.00 14.29 187 PRO A C 1
ATOM 1433 O O . PRO A 1 187 ? 31.108 37.712 77.726 1.00 14.62 187 PRO A O 1
ATOM 1437 N N . GLY A 1 188 ? 32.223 37.856 79.672 1.00 14.29 188 GLY A N 1
ATOM 1438 C CA . GLY A 1 188 ? 31.066 37.443 80.465 1.00 14.32 188 GLY A CA 1
ATOM 1439 C C . GLY A 1 188 ? 30.923 35.936 80.635 1.00 14.19 188 GLY A C 1
ATOM 1440 O O . GLY A 1 188 ? 29.975 35.474 81.274 1.00 14.76 188 GLY A O 1
ATOM 1441 N N . ASN A 1 189 ? 31.850 35.166 80.063 1.00 13.67 189 ASN A N 1
ATOM 1442 C CA . ASN A 1 189 ? 31.894 33.715 80.298 1.00 12.97 189 ASN A CA 1
ATOM 1443 C C . ASN A 1 189 ? 32.033 33.385 81.788 1.00 13.20 189 ASN A C 1
ATOM 1444 O O . ASN A 1 189 ? 32.549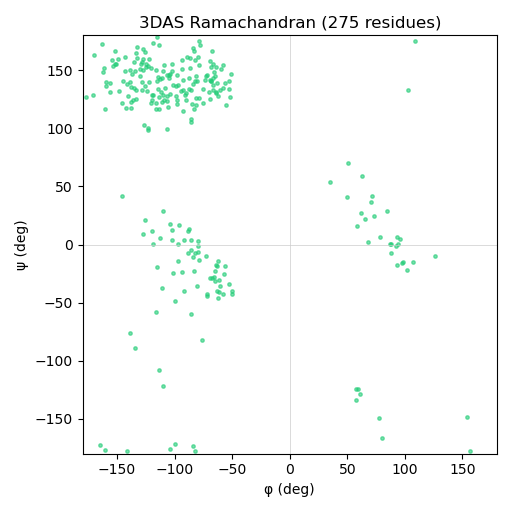 34.200 82.562 1.00 13.14 189 ASN A O 1
ATOM 1449 N N . PRO A 1 190 ? 31.569 32.191 82.198 1.00 13.39 190 PRO A N 1
ATOM 1450 C CA . PRO A 1 190 ? 31.535 31.844 83.624 1.00 13.63 190 PRO A CA 1
ATOM 1451 C C . PRO A 1 190 ? 32.905 31.679 84.289 1.00 14.06 190 PRO A C 1
ATOM 1452 O O . PRO A 1 190 ? 33.029 31.910 85.498 1.00 14.55 190 PRO A O 1
ATOM 1456 N N . PHE A 1 191 ? 33.915 31.282 83.519 1.00 14.34 191 PHE A N 1
ATOM 1457 C CA . PHE A 1 191 ? 35.242 31.030 84.068 1.00 15.05 191 PHE A CA 1
ATOM 1458 C C . PHE A 1 191 ? 36.260 31.958 83.400 1.00 15.41 191 PHE A C 1
ATOM 1459 O O . PHE A 1 191 ? 36.455 31.883 82.184 1.00 15.23 191 PHE A O 1
ATOM 1467 N N A PRO A 1 192 ? 37.025 32.706 84.223 0.60 15.77 192 PRO A N 1
ATOM 1468 N N B PRO A 1 192 ? 36.785 32.943 84.153 0.40 15.53 192 PRO A N 1
ATOM 1469 C CA A PRO A 1 192 ? 37.987 33.702 83.743 0.60 15.87 192 PRO A CA 1
ATOM 1470 C CA B PRO A 1 192 ? 37.692 33.932 83.557 0.40 15.57 192 PRO A CA 1
ATOM 1471 C C A PRO A 1 192 ? 38.913 33.130 82.685 0.60 15.57 192 PRO A C 1
ATOM 1472 C C B PRO A 1 192 ? 38.859 33.319 82.769 0.40 15.37 192 PRO A C 1
ATOM 1473 O O A PRO A 1 192 ? 39.515 32.068 82.904 0.60 15.90 192 PRO A O 1
ATOM 1474 O O B PRO A 1 192 ? 39.557 32.434 83.263 0.40 15.73 192 PRO A O 1
ATOM 1481 N N . GLY A 1 193 ? 39.010 33.798 81.535 1.00 15.32 193 GLY A N 1
ATOM 1482 C CA . GLY A 1 193 ? 40.036 33.408 80.572 1.00 14.50 193 GLY A CA 1
ATOM 1483 C C . GLY A 1 193 ? 39.776 32.129 79.798 1.00 13.36 193 GLY A C 1
ATOM 1484 O O . GLY A 1 193 ? 40.646 31.664 79.072 1.00 13.99 193 GLY A O 1
ATOM 1485 N N . SER A 1 194 ? 38.578 31.566 79.950 1.00 12.21 194 SER A N 1
ATOM 1486 C CA . SER A 1 194 ? 38.257 30.265 79.366 1.00 10.86 194 SER A CA 1
ATOM 1487 C C . SER A 1 194 ? 37.057 30.348 78.421 1.00 9.83 194 SER A C 1
ATOM 1488 O O . SER A 1 194 ? 36.088 31.042 78.712 1.00 9.78 194 SER A O 1
ATOM 1491 N N . PRO A 1 195 ? 37.123 29.629 77.287 1.00 9.05 195 PRO A N 1
ATOM 1492 C CA . PRO A 1 195 ? 35.992 29.584 76.356 1.00 8.41 195 PRO A CA 1
ATOM 1493 C C . PRO A 1 195 ? 34.890 28.614 76.797 1.00 8.12 195 PRO A C 1
ATOM 1494 O O . PRO A 1 195 ? 33.885 28.495 76.108 1.00 7.81 195 PRO A O 1
ATOM 1498 N N . VAL A 1 196 ? 35.078 27.923 77.920 1.00 7.74 196 VAL A N 1
ATOM 1499 C CA . VAL A 1 196 ? 34.074 26.963 78.386 1.00 7.45 196 VAL A CA 1
ATOM 1500 C C . VAL A 1 196 ? 32.796 27.671 78.854 1.00 7.30 196 VAL A C 1
ATOM 1501 O O . VAL A 1 196 ? 32.849 28.555 79.716 1.00 7.89 196 VAL A O 1
ATOM 1505 N N . TYR A 1 197 ? 31.654 27.273 78.286 1.00 6.91 197 TYR A N 1
ATOM 1506 C CA . TYR A 1 197 ? 30.366 27.855 78.645 1.00 6.28 197 TYR A CA 1
ATOM 1507 C C . TYR A 1 197 ? 29.623 26.953 79.629 1.00 6.08 197 TYR A C 1
ATOM 1508 O O . TYR A 1 197 ? 29.140 27.408 80.659 1.00 6.75 197 TYR A O 1
ATOM 1517 N N . SER A 1 198 ? 29.549 25.667 79.302 1.00 5.27 198 SER A N 1
ATOM 1518 C CA . SER A 1 198 ? 28.981 24.674 80.209 1.00 4.80 198 SER A CA 1
ATOM 1519 C C . SER A 1 198 ? 29.801 23.388 80.071 1.00 4.88 198 SER A C 1
ATOM 1520 O O . SER A 1 198 ? 30.538 23.209 79.094 1.00 4.65 198 SER A O 1
ATOM 1523 N N . TYR A 1 199 ? 29.703 22.513 81.064 1.00 4.57 199 TYR A N 1
ATOM 1524 C CA . TYR A 1 199 ? 30.523 21.313 81.071 1.00 4.82 199 TYR A CA 1
ATOM 1525 C C . TYR A 1 199 ? 29.751 20.106 81.580 1.00 4.74 199 TYR A C 1
ATOM 1526 O O . TYR A 1 199 ? 28.551 20.204 81.856 1.00 4.78 199 TYR A O 1
ATOM 1535 N N . GLY A 1 200 ? 30.433 18.965 81.673 1.00 4.74 200 GLY A N 1
ATOM 1536 C CA . GLY A 1 200 ? 29.759 17.715 82.019 1.00 4.50 200 GLY A CA 1
ATOM 1537 C C . GLY A 1 200 ? 28.864 17.211 80.887 1.00 4.41 200 GLY A C 1
ATOM 1538 O O . GLY A 1 200 ? 27.787 16.638 81.136 1.00 4.43 200 GLY A O 1
ATOM 1539 N N . HIS A 1 201 ? 29.321 17.416 79.650 1.00 4.07 201 HIS A N 1
ATOM 1540 C CA . HIS A 1 201 ? 28.630 16.921 78.453 1.00 3.55 201 HIS A CA 1
ATOM 1541 C C . HIS A 1 201 ? 29.372 15.741 77.844 1.00 3.68 201 HIS A C 1
ATOM 1542 O O . HIS A 1 201 ? 30.618 15.690 77.861 1.00 4.45 201 HIS A O 1
ATOM 1549 N N . ARG A 1 202 ? 28.609 14.809 77.284 1.00 3.25 202 ARG A N 1
ATOM 1550 C CA . ARG A 1 202 ? 29.188 13.638 76.641 1.00 3.30 202 ARG A CA 1
ATOM 1551 C C . ARG A 1 202 ? 29.551 13.943 75.177 1.00 3.66 202 ARG A C 1
ATOM 1552 O O . ARG A 1 202 ? 30.709 13.854 74.776 1.00 4.06 202 ARG A O 1
ATOM 1560 N N . ASN A 1 203 ? 28.552 14.316 74.387 1.00 3.48 203 ASN A N 1
ATOM 1561 C CA . ASN A 1 203 ? 28.749 14.588 72.973 1.00 2.92 203 ASN A CA 1
ATOM 1562 C C . ASN A 1 203 ? 27.574 15.418 72.509 1.00 2.99 203 ASN A C 1
ATOM 1563 O O . ASN A 1 203 ? 26.422 14.963 72.555 1.00 3.08 203 ASN A O 1
ATOM 1568 N N . VAL A 1 204 ? 27.874 16.643 72.092 1.00 2.89 204 VAL A N 1
ATOM 1569 C CA . VAL A 1 204 ? 26.839 17.634 71.792 1.00 2.71 204 VAL A CA 1
ATOM 1570 C C . VAL A 1 204 ? 26.863 18.019 70.320 1.00 2.69 204 VAL A C 1
ATOM 1571 O O . VAL A 1 204 ? 27.859 18.582 69.830 1.00 3.33 204 VAL A O 1
ATOM 1575 N N . GLN A 1 205 ? 25.772 17.710 69.621 1.00 2.58 205 GLN A N 1
ATOM 1576 C CA . GLN A 1 205 ? 25.661 18.019 68.193 1.00 2.58 205 GLN A CA 1
ATOM 1577 C C . GLN A 1 205 ? 24.416 18.832 67.833 1.00 2.62 205 GLN A C 1
ATOM 1578 O O . GLN A 1 205 ? 24.009 18.857 66.668 1.00 2.67 205 GLN A O 1
ATOM 1584 N N . GLY A 1 206 ? 23.835 19.516 68.817 1.00 2.98 206 GLY A N 1
ATOM 1585 C CA . GLY A 1 206 ? 22.662 20.367 68.566 1.00 2.89 206 GLY A CA 1
ATOM 1586 C C . GLY A 1 206 ? 22.617 21.561 69.497 1.00 3.43 206 GLY A C 1
ATOM 1587 O O . GLY A 1 206 ? 22.805 21.410 70.699 1.00 3.34 206 GLY A O 1
ATOM 1588 N N . LEU A 1 207 ? 22.385 22.738 68.915 1.00 2.96 207 LEU A N 1
ATOM 1589 C CA . LEU A 1 207 ? 22.244 24.001 69.652 1.00 3.58 207 LEU A CA 1
ATOM 1590 C C . LEU A 1 207 ? 21.106 24.807 69.050 1.00 3.85 207 LEU A C 1
ATOM 1591 O O . LEU A 1 207 ? 20.959 24.860 67.831 1.00 3.59 207 LEU A O 1
ATOM 1596 N N . ALA A 1 208 ? 20.306 25.445 69.899 1.00 3.99 208 ALA A N 1
ATOM 1597 C CA . ALA A 1 208 ? 19.237 26.339 69.423 1.00 4.23 208 ALA A CA 1
ATOM 1598 C C . ALA A 1 208 ? 18.805 27.258 70.548 1.00 4.51 208 ALA A C 1
ATOM 1599 O O . ALA A 1 208 ? 18.915 26.891 71.725 1.00 4.52 208 ALA A O 1
ATOM 1601 N N . TRP A 1 209 ? 18.319 28.446 70.177 1.00 4.15 209 TRP A N 1
ATOM 1602 C CA . TRP A 1 209 ? 17.837 29.425 71.162 1.00 4.23 209 TRP A CA 1
ATOM 1603 C C . TRP A 1 209 ? 16.343 29.643 71.011 1.00 4.82 209 TRP A C 1
ATOM 1604 O O . TRP A 1 209 ? 15.836 29.667 69.884 1.00 4.84 209 TRP A O 1
ATOM 1615 N N . ASP A 1 210 ? 15.652 29.840 72.136 1.00 4.89 210 ASP A N 1
ATOM 1616 C CA . ASP A 1 210 ? 14.234 30.180 72.102 1.00 5.74 210 ASP A CA 1
ATOM 1617 C C . ASP A 1 210 ? 14.048 31.691 71.894 1.00 6.61 210 ASP A C 1
ATOM 1618 O O . ASP A 1 210 ? 15.028 32.407 71.653 1.00 6.30 210 ASP A O 1
ATOM 1623 N N . ASP A 1 211 ? 12.802 32.167 71.986 1.00 7.36 211 ASP A N 1
ATOM 1624 C CA A ASP A 1 211 ? 12.433 33.569 71.740 0.80 8.50 211 ASP A CA 1
ATOM 1625 C CA B ASP A 1 211 ? 12.574 33.583 71.674 0.20 8.05 211 ASP A CA 1
ATOM 1626 C C . ASP A 1 211 ? 12.910 34.525 72.833 1.00 8.32 211 ASP A C 1
ATOM 1627 O O . ASP A 1 211 ? 12.849 35.758 72.673 1.00 9.07 211 ASP A O 1
ATOM 1636 N N . LYS A 1 212 ? 13.331 33.953 73.963 1.00 7.91 212 LYS A N 1
ATOM 1637 C CA A LYS A 1 212 ? 13.869 34.741 75.070 0.50 7.65 212 LYS A CA 1
ATOM 1638 C CA B LYS A 1 212 ? 13.865 34.730 75.084 0.50 7.76 212 LYS A CA 1
ATOM 1639 C C . LYS A 1 212 ? 15.391 34.595 75.170 1.00 7.12 212 LYS A C 1
ATOM 1640 O O . LYS A 1 212 ? 16.004 34.929 76.193 1.00 7.43 212 LYS A O 1
ATOM 1651 N N . GLN A 1 213 ? 16.001 34.097 74.091 1.00 6.91 213 GLN A N 1
ATOM 1652 C CA A GLN A 1 213 ? 17.452 34.008 73.933 0.80 7.48 213 GLN A CA 1
ATOM 1653 C CA B GLN A 1 213 ? 17.466 34.079 74.001 0.20 6.95 213 GLN A CA 1
ATOM 1654 C C . GLN A 1 213 ? 18.093 33.035 74.925 1.00 6.87 213 GLN A C 1
ATOM 1655 O O . GLN A 1 213 ? 19.262 33.168 75.304 1.00 7.20 213 GLN A O 1
ATOM 1666 N N . ARG A 1 214 ? 17.315 32.027 75.312 1.00 6.06 214 ARG A N 1
ATOM 1667 C CA . ARG A 1 214 ? 17.808 30.944 76.177 1.00 5.91 214 ARG A CA 1
ATOM 1668 C C . ARG A 1 214 ? 18.267 29.770 75.316 1.00 5.28 214 ARG A C 1
ATOM 1669 O O . ARG A 1 214 ? 17.558 29.363 74.387 1.00 5.47 214 ARG A O 1
ATOM 1677 N N . LEU A 1 215 ? 19.466 29.261 75.612 1.00 4.58 215 LEU A N 1
ATOM 1678 C CA . LEU A 1 215 ? 20.090 28.186 74.836 1.00 4.46 215 LEU A CA 1
ATOM 1679 C C . LEU A 1 215 ? 19.616 26.807 75.267 1.00 4.33 215 LEU A C 1
ATOM 1680 O O . LEU A 1 215 ? 19.534 26.522 76.472 1.00 4.50 215 LEU A O 1
ATOM 1685 N N . PHE A 1 216 ? 19.361 25.955 74.271 1.00 3.82 216 PHE A N 1
ATOM 1686 C CA . PHE A 1 216 ? 19.091 24.530 74.473 1.00 3.99 216 PHE A CA 1
ATOM 1687 C C . PHE A 1 216 ? 20.095 23.730 73.664 1.00 3.70 216 PHE A C 1
ATOM 1688 O O . PHE A 1 216 ? 20.607 24.212 72.649 1.00 3.86 216 PHE A O 1
ATOM 1696 N N . ALA A 1 217 ? 20.370 22.510 74.108 1.00 3.36 217 ALA A N 1
ATOM 1697 C CA . ALA A 1 217 ? 21.330 21.659 73.406 1.00 3.13 217 ALA A CA 1
ATOM 1698 C C . ALA A 1 217 ? 20.882 20.226 73.497 1.00 3.41 217 ALA A C 1
ATOM 1699 O O . ALA A 1 217 ? 20.396 19.802 74.544 1.00 3.84 217 ALA A O 1
ATOM 1701 N N . SER A 1 218 ? 21.043 19.487 72.404 1.00 2.94 218 SER A N 1
ATOM 1702 C CA . SER A 1 218 ? 20.812 18.049 72.448 1.00 3.07 218 SER A CA 1
ATOM 1703 C C . SER A 1 218 ? 22.092 17.366 72.949 1.00 3.25 218 SER A C 1
ATOM 1704 O O . SER A 1 218 ? 23.169 17.978 73.007 1.00 3.58 218 SER A O 1
ATOM 170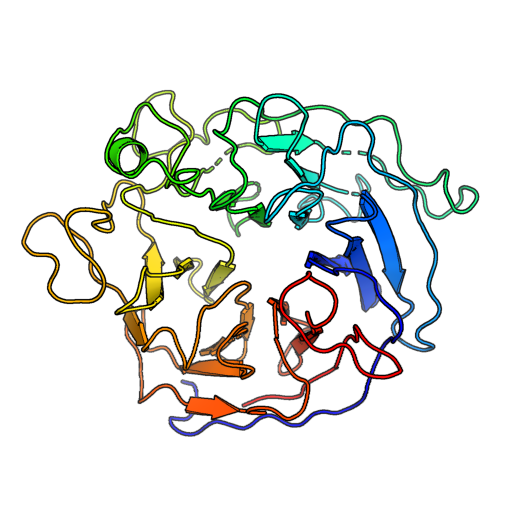7 N N . GLU A 1 219 ? 21.979 16.076 73.268 1.00 3.21 219 GLU A N 1
ATOM 1708 C CA . GLU A 1 219 ? 23.142 15.316 73.692 1.00 3.60 219 GLU A CA 1
ATOM 1709 C C . GLU A 1 219 ? 22.911 13.831 73.527 1.00 3.30 219 GLU A C 1
ATOM 1710 O O . GLU A 1 219 ? 21.834 13.317 73.869 1.00 3.80 219 GLU A O 1
ATOM 1716 N N . PHE A 1 220 ? 23.919 13.144 73.001 1.00 3.15 220 PHE A N 1
ATOM 1717 C CA . PHE A 1 220 ? 23.886 11.675 72.956 1.00 3.52 220 PHE A CA 1
ATOM 1718 C C . PHE A 1 220 ? 24.248 11.109 74.322 1.00 3.82 220 PHE A C 1
ATOM 1719 O O . PHE A 1 220 ? 25.313 11.424 74.872 1.00 3.88 220 PHE A O 1
ATOM 1727 N N . GLY A 1 221 ? 23.375 10.253 74.850 1.00 4.04 221 GLY A N 1
ATOM 1728 C CA . GLY A 1 221 ? 23.721 9.419 75.997 1.00 4.54 221 GLY A CA 1
ATOM 1729 C C . GLY A 1 221 ? 24.476 8.177 75.562 1.00 5.39 221 GLY A C 1
ATOM 1730 O O . GLY A 1 221 ? 24.739 7.978 74.365 1.00 5.38 221 GLY A O 1
ATOM 1731 N N . GLN A 1 222 ? 24.801 7.326 76.529 1.00 5.05 222 GLN A N 1
ATOM 1732 C CA A GLN A 1 222 ? 25.543 6.110 76.223 0.90 6.06 222 GLN A CA 1
ATOM 1733 C CA B GLN A 1 222 ? 25.537 6.102 76.264 0.10 5.80 222 GLN A CA 1
ATOM 1734 C C . GLN A 1 222 ? 24.556 5.070 75.721 1.00 6.17 222 GLN A C 1
ATOM 1735 O O . GLN A 1 222 ? 24.267 5.038 74.526 1.00 6.00 222 GLN A O 1
ATOM 1746 N N . ASP A 1 223 ? 24.014 4.251 76.622 1.00 6.36 223 ASP A N 1
ATOM 1747 C CA . ASP A 1 223 ? 23.047 3.224 76.245 1.00 7.28 223 ASP A CA 1
ATOM 1748 C C . ASP A 1 223 ? 21.696 3.424 76.906 1.00 7.43 223 ASP A C 1
ATOM 1749 O O . ASP A 1 223 ? 20.779 2.631 76.675 1.00 7.77 223 ASP A O 1
ATOM 1754 N N . THR A 1 224 ? 21.562 4.477 77.715 1.00 7.36 224 THR A N 1
ATOM 1755 C CA . THR A 1 224 ? 20.347 4.633 78.514 1.00 8.24 224 THR A CA 1
ATOM 1756 C C . THR A 1 224 ? 19.506 5.865 78.171 1.00 7.61 224 THR A C 1
ATOM 1757 O O . THR A 1 224 ? 18.319 5.726 77.832 1.00 8.32 224 THR A O 1
ATOM 1761 N N . TRP A 1 225 ? 20.098 7.059 78.265 1.00 6.70 225 TRP A N 1
ATOM 1762 C CA . TRP A 1 225 ? 19.324 8.289 78.069 1.00 5.79 225 TRP A CA 1
ATOM 1763 C C . TRP A 1 225 ? 20.020 9.355 77.236 1.00 5.36 225 TRP A C 1
ATOM 1764 O O . TRP A 1 225 ? 21.065 9.873 77.630 1.00 5.59 225 TRP A O 1
ATOM 1775 N N . ASP A 1 226 ? 19.420 9.682 76.093 1.00 4.45 226 ASP A N 1
ATOM 1776 C CA . ASP A 1 226 ? 19.757 10.907 75.369 1.00 3.90 226 ASP A CA 1
ATOM 1777 C C . ASP A 1 226 ? 19.045 12.073 76.031 1.00 3.79 226 ASP A C 1
ATOM 1778 O O . ASP A 1 226 ? 18.066 11.884 76.751 1.00 3.77 226 ASP A O 1
ATOM 1783 N N . GLU A 1 227 ? 19.528 13.281 75.767 1.00 3.60 227 GLU A N 1
ATOM 1784 C CA . GLU A 1 227 ? 19.078 14.464 76.505 1.00 3.54 227 GLU A CA 1
ATOM 1785 C C . GLU A 1 227 ? 18.764 15.674 75.634 1.00 3.70 227 GLU A C 1
ATOM 1786 O O . GLU A 1 227 ? 19.368 15.877 74.585 1.00 4.39 227 GLU A O 1
ATOM 1792 N N . LEU A 1 228 ? 17.812 16.478 76.104 1.00 3.58 228 LEU A N 1
ATOM 1793 C CA . LEU A 1 228 ? 17.704 17.875 75.690 1.00 3.44 228 LEU A CA 1
ATOM 1794 C C . LEU A 1 228 ? 17.943 18.684 76.962 1.00 3.79 228 LEU A C 1
ATOM 1795 O O . LEU A 1 228 ? 17.223 18.499 77.948 1.00 4.22 228 LEU A O 1
ATOM 1800 N N . ASN A 1 229 ? 18.959 19.551 76.941 1.00 3.50 229 ASN A N 1
ATOM 1801 C CA . ASN A 1 229 ? 19.351 20.327 78.113 1.00 3.81 229 ASN A CA 1
ATOM 1802 C C . ASN A 1 229 ? 19.080 21.810 77.897 1.00 4.02 229 ASN A C 1
ATOM 1803 O O . ASN A 1 229 ? 19.256 22.312 76.788 1.00 4.35 229 ASN A O 1
ATOM 1808 N N . ALA A 1 230 ? 18.645 22.487 78.959 1.00 3.97 230 ALA A N 1
ATOM 1809 C CA . ALA A 1 230 ? 18.551 23.936 78.981 1.00 4.37 230 ALA A CA 1
ATOM 1810 C C . ALA A 1 230 ? 19.874 24.434 79.553 1.00 4.39 230 ALA A C 1
ATOM 1811 O O . ALA A 1 230 ? 20.208 24.160 80.720 1.00 4.43 230 ALA A O 1
ATOM 1813 N N . ILE A 1 231 ? 20.639 25.139 78.718 1.00 4.65 231 ILE A N 1
ATOM 1814 C CA . ILE A 1 231 ? 22.016 25.477 79.044 1.00 5.27 231 ILE A CA 1
ATOM 1815 C C . ILE A 1 231 ? 22.134 26.807 79.782 1.00 5.92 231 ILE A C 1
ATOM 1816 O O . ILE A 1 231 ? 21.645 27.829 79.306 1.00 6.44 231 ILE A O 1
ATOM 1821 N N . LYS A 1 232 ? 22.767 26.769 80.958 1.00 6.67 232 LYS A N 1
ATOM 1822 C CA A LYS A 1 232 ? 23.095 27.987 81.692 0.50 7.25 232 LYS A CA 1
ATOM 1823 C CA B LYS A 1 232 ? 23.085 27.976 81.730 0.50 7.08 232 LYS A CA 1
ATOM 1824 C C . LYS A 1 232 ? 24.599 28.054 81.904 1.00 7.34 232 LYS A C 1
ATOM 1825 O O . LYS A 1 232 ? 25.233 27.030 82.150 1.00 7.12 232 LYS A O 1
ATOM 1836 N N . PRO A 1 233 ? 25.185 29.273 81.798 1.00 8.02 233 PRO A N 1
ATOM 1837 C CA . PRO A 1 233 ? 26.640 29.342 81.896 1.00 8.32 233 PRO A CA 1
ATOM 1838 C C . PRO A 1 233 ? 27.174 28.840 83.230 1.00 7.89 233 PRO A C 1
ATOM 1839 O O . PRO A 1 233 ? 26.655 29.191 84.292 1.00 7.89 233 PRO A O 1
ATOM 1843 N N . GLY A 1 234 ? 28.196 28.001 83.151 1.00 7.51 234 GLY A N 1
ATOM 1844 C CA . GLY A 1 234 ? 28.865 27.482 84.329 1.00 7.38 234 GLY A CA 1
ATOM 1845 C C . GLY A 1 234 ? 28.260 26.216 84.903 1.00 7.09 234 GLY A C 1
ATOM 1846 O O . GLY A 1 234 ? 28.829 25.641 85.827 1.00 7.90 234 GLY A O 1
ATOM 1847 N N . ASP A 1 235 ? 27.111 25.786 84.377 1.00 6.44 235 ASP A N 1
ATOM 1848 C CA . ASP A 1 235 ? 26.426 24.620 84.925 1.00 5.80 235 ASP A CA 1
ATOM 1849 C C . ASP A 1 235 ? 27.081 23.318 84.455 1.00 5.72 235 ASP A C 1
ATOM 1850 O O . ASP A 1 235 ? 27.711 23.273 83.395 1.00 5.69 235 ASP A O 1
ATOM 1855 N N . ASN A 1 236 ? 26.909 22.274 85.265 1.00 5.49 236 ASN A N 1
ATOM 1856 C CA . ASN A 1 236 ? 27.527 20.973 85.081 1.00 5.34 236 ASN A CA 1
ATOM 1857 C C . ASN A 1 236 ? 26.407 19.982 84.781 1.00 5.11 236 ASN A C 1
ATOM 1858 O O . ASN A 1 236 ? 25.525 19.774 85.614 1.00 5.40 236 ASN A O 1
ATOM 1863 N N . TYR A 1 237 ? 26.432 19.399 83.586 1.00 4.58 237 TYR A N 1
ATOM 1864 C CA . TYR A 1 237 ? 25.336 18.554 83.113 1.00 4.49 237 TYR A CA 1
ATOM 1865 C C . TYR A 1 237 ? 25.518 17.063 83.434 1.00 4.54 237 TYR A C 1
ATOM 1866 O O . TYR A 1 237 ? 24.692 16.227 83.068 1.00 4.63 237 TYR A O 1
ATOM 1875 N N . GLY A 1 238 ? 26.586 16.745 84.160 1.00 4.54 238 GLY A N 1
ATOM 1876 C CA . GLY A 1 238 ? 26.652 15.468 84.862 1.00 4.74 238 GLY A CA 1
ATOM 1877 C C . GLY A 1 238 ? 27.478 14.329 84.296 1.00 5.00 238 GLY A C 1
ATOM 1878 O O . GLY A 1 238 ? 27.847 13.428 85.036 1.00 5.43 238 GLY A O 1
ATOM 1879 N N . TRP A 1 239 ? 27.757 14.336 82.994 1.00 5.02 239 TRP A N 1
ATOM 1880 C CA . TRP A 1 239 ? 28.532 13.233 82.398 1.00 4.69 239 TRP A CA 1
ATOM 1881 C C . TRP A 1 239 ? 29.964 13.252 82.938 1.00 5.16 239 TRP A C 1
ATOM 1882 O O . TRP A 1 239 ? 30.573 14.321 83.003 1.00 5.21 239 TRP A O 1
ATOM 1893 N N . PRO A 1 240 ? 30.531 12.075 83.273 1.00 5.16 240 PRO A N 1
ATOM 1894 C CA . PRO A 1 240 ? 29.999 10.707 83.164 1.00 5.78 240 PRO A CA 1
ATOM 1895 C C . PRO A 1 240 ? 29.362 10.118 84.429 1.00 6.17 240 PRO A C 1
ATOM 1896 O O . PRO A 1 240 ? 28.918 8.964 84.403 1.00 7.37 240 PRO A O 1
ATOM 1900 N N . GLU A 1 241 ? 29.333 10.873 85.522 1.00 6.77 241 GLU A N 1
ATOM 1901 C CA . GLU A 1 241 ? 28.758 10.363 86.776 1.00 7.63 241 GLU A CA 1
ATOM 1902 C C . GLU A 1 241 ? 27.240 10.199 86.676 1.00 7.53 241 GLU A C 1
ATOM 1903 O O . GLU A 1 241 ? 26.652 9.344 87.350 1.00 8.50 241 GLU A O 1
ATOM 1909 N N . ALA A 1 242 ? 26.613 11.023 85.840 1.00 7.01 242 ALA A N 1
ATOM 1910 C CA . ALA A 1 242 ? 25.174 10.960 85.625 1.00 6.47 242 ALA A CA 1
ATOM 1911 C C . ALA A 1 242 ? 24.839 10.852 84.143 1.00 6.18 242 ALA A C 1
ATOM 1912 O O . ALA A 1 242 ? 25.575 11.350 83.281 1.00 5.72 242 ALA A O 1
ATOM 1914 N N . GLU A 1 243 ? 23.720 10.192 83.865 1.00 6.13 243 GLU A N 1
ATOM 1915 C CA . GLU A 1 243 ? 23.199 10.068 82.508 1.00 6.59 243 GLU A CA 1
ATOM 1916 C C . GLU A 1 243 ? 21.676 10.157 82.603 1.00 6.62 243 GLU A C 1
ATOM 1917 O O . GLU A 1 243 ? 21.034 9.333 83.266 1.00 7.18 243 GLU A O 1
ATOM 1923 N N . GLY A 1 244 ? 21.106 11.181 81.973 1.00 6.80 244 GLY A N 1
ATOM 1924 C CA . GLY A 1 244 ? 19.675 11.442 82.079 1.00 6.96 244 GLY A CA 1
ATOM 1925 C C . GLY A 1 244 ? 19.313 12.167 83.366 1.00 7.21 244 GLY A C 1
ATOM 1926 O O . GLY A 1 244 ? 20.191 12.687 84.069 1.00 7.07 244 GLY A O 1
ATOM 1927 N N . LYS A 1 245 ? 18.018 12.189 83.675 1.00 7.63 245 LYS A N 1
ATOM 1928 C CA . LYS A 1 245 ? 17.491 12.847 84.870 1.00 8.81 245 LYS A CA 1
ATOM 1929 C C . LYS A 1 245 ? 17.892 12.112 86.144 1.00 8.79 245 LYS A C 1
ATOM 1930 O O . LYS A 1 245 ? 18.192 10.918 86.111 1.00 9.37 245 LYS A O 1
ATOM 1936 N N . GLY A 1 246 ? 17.878 12.827 87.266 1.00 9.53 246 GLY A N 1
ATOM 1937 C CA . GLY A 1 246 ? 18.242 12.249 88.555 1.00 9.72 246 GLY A CA 1
ATOM 1938 C C . GLY A 1 246 ? 19.733 12.240 88.821 1.00 9.97 246 GLY A C 1
ATOM 1939 O O . GLY A 1 246 ? 20.225 11.389 89.556 1.00 10.60 246 GLY A O 1
ATOM 1940 N N . GLY A 1 247 ? 20.455 13.199 88.245 1.00 9.85 247 GLY A N 1
ATOM 1941 C CA . GLY A 1 247 ? 21.907 13.251 88.386 1.00 10.29 247 GLY A CA 1
ATOM 1942 C C . GLY A 1 247 ? 22.398 13.506 89.800 1.00 10.40 247 GLY A C 1
ATOM 1943 O O . GLY A 1 247 ? 23.480 13.030 90.182 1.00 11.40 247 GLY A O 1
ATOM 1944 N N . GLY A 1 248 ? 21.607 14.252 90.571 1.00 9.96 248 GLY A N 1
ATOM 1945 C CA . G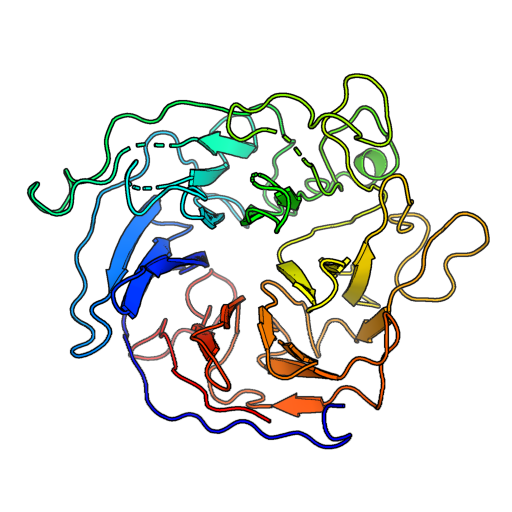LY A 1 248 ? 21.937 14.529 91.966 1.00 10.19 248 GLY A CA 1
ATOM 1946 C C . GLY A 1 248 ? 22.350 15.975 92.151 1.00 9.98 248 GLY A C 1
ATOM 1947 O O . GLY A 1 248 ? 22.476 16.720 91.176 1.00 10.16 248 GLY A O 1
ATOM 1948 N N . SER A 1 249 ? 22.574 16.365 93.403 1.00 10.03 249 SER A N 1
ATOM 1949 C CA A SER A 1 249 ? 22.928 17.745 93.723 0.50 10.16 249 SER A CA 1
ATOM 1950 C CA B SER A 1 249 ? 22.948 17.738 93.743 0.50 10.22 249 SER A CA 1
ATOM 1951 C C . SER A 1 249 ? 24.206 18.179 93.006 1.00 9.96 249 SER A C 1
ATOM 1952 O O . SER A 1 249 ? 25.194 17.435 92.943 1.00 9.99 249 SER A O 1
ATOM 1957 N N . GLY A 1 250 ? 24.173 19.386 92.455 1.00 10.34 250 GLY A N 1
ATOM 1958 C CA . GLY A 1 250 ? 25.336 19.907 91.741 1.00 9.96 250 GLY A CA 1
ATOM 1959 C C . GLY A 1 250 ? 25.320 19.634 90.246 1.00 9.74 250 GLY A C 1
ATOM 1960 O O . GLY A 1 250 ? 26.074 20.258 89.488 1.00 10.50 250 GLY A O 1
ATOM 1961 N N . PHE A 1 251 ? 24.487 18.685 89.824 1.00 8.62 251 PHE A N 1
ATOM 1962 C CA . PHE A 1 251 ? 24.306 18.411 88.404 1.00 8.39 251 PHE A CA 1
ATOM 1963 C C . PHE A 1 251 ? 22.976 18.959 87.890 1.00 8.12 251 PHE A C 1
ATOM 1964 O O . PHE A 1 251 ? 21.958 18.911 88.580 1.00 9.21 251 PHE A O 1
ATOM 1972 N N . HIS A 1 252 ? 22.983 19.459 86.657 1.00 7.14 252 HIS A N 1
ATOM 1973 C CA . HIS A 1 252 ? 21.791 20.011 86.040 1.00 6.53 252 HIS A CA 1
ATOM 1974 C C . HIS A 1 252 ? 21.187 18.931 85.143 1.00 6.28 252 HIS A C 1
ATOM 1975 O O . HIS A 1 252 ? 21.867 18.424 84.250 1.00 6.02 252 HIS A O 1
ATOM 1982 N N . ASP A 1 253 ? 19.938 18.555 85.428 1.00 6.06 253 ASP A N 1
ATOM 1983 C CA . ASP A 1 253 ? 19.248 17.481 84.697 1.00 6.36 253 ASP A CA 1
ATOM 1984 C C . ASP A 1 253 ? 18.642 17.974 83.379 1.00 6.07 253 ASP A C 1
ATOM 1985 O O . ASP A 1 253 ? 18.371 19.172 83.222 1.00 6.14 253 ASP A O 1
ATOM 1990 N N . PRO A 1 254 ? 18.386 17.041 82.443 1.00 6.01 254 PRO A N 1
ATOM 1991 C CA . PRO A 1 254 ? 17.763 17.415 81.170 1.00 6.13 254 PRO A CA 1
ATOM 1992 C C . PRO A 1 254 ? 16.329 17.906 81.305 1.00 6.12 254 PRO A C 1
ATOM 1993 O O . PRO A 1 254 ? 15.633 17.558 82.258 1.00 6.60 254 PRO A O 1
ATOM 1997 N N . VAL A 1 255 ? 15.917 18.707 80.327 1.00 5.84 255 VAL A N 1
ATOM 1998 C CA . VAL A 1 255 ? 14.524 19.076 80.114 1.00 6.36 255 VAL A CA 1
ATOM 1999 C C . VAL A 1 255 ? 13.691 17.836 79.779 1.00 6.34 255 VAL A C 1
ATOM 2000 O O . VAL A 1 255 ? 12.557 17.679 80.240 1.00 6.56 255 VAL A O 1
ATOM 2004 N N . ALA A 1 256 ? 14.283 16.952 78.977 1.00 5.91 256 ALA A N 1
ATOM 2005 C CA . ALA A 1 256 ? 13.625 15.740 78.519 1.00 5.69 256 ALA A CA 1
ATOM 2006 C C . ALA A 1 256 ? 14.700 14.717 78.217 1.00 5.48 256 ALA A C 1
ATOM 2007 O O . ALA A 1 256 ? 15.844 15.073 77.905 1.00 5.14 256 ALA A O 1
ATOM 2009 N N . GLN A 1 257 ? 14.330 13.446 78.326 1.00 5.22 257 GLN A N 1
ATOM 2010 C CA . GLN A 1 257 ? 15.235 12.343 78.024 1.00 5.54 257 GLN A CA 1
ATOM 2011 C C . GLN A 1 257 ? 14.528 11.278 77.189 1.00 5.12 257 GLN A C 1
ATOM 2012 O O . GLN A 1 257 ? 13.297 11.166 77.212 1.00 5.14 257 GLN A O 1
ATOM 2018 N N . TRP A 1 258 ? 15.329 10.500 76.465 1.00 4.70 258 TRP A N 1
ATOM 2019 C CA . TRP A 1 258 ? 14.841 9.479 75.546 1.00 4.65 258 TRP A CA 1
ATOM 2020 C C . TRP A 1 258 ? 15.741 8.267 75.566 1.00 5.16 258 TRP A C 1
ATOM 2021 O O . TRP A 1 258 ? 16.959 8.378 75.754 1.00 5.07 258 TRP A O 1
ATOM 2032 N N . SER A 1 259 ? 15.159 7.096 75.330 1.00 5.99 259 SER A N 1
ATOM 2033 C CA A SER A 1 259 ? 15.968 5.902 75.133 0.40 6.26 259 SER A CA 1
ATOM 2034 C CA B SER A 1 259 ? 15.972 5.900 75.135 0.60 6.57 259 SER A CA 1
ATOM 2035 C C . SER A 1 259 ? 16.808 6.065 73.866 1.00 6.47 259 SER A C 1
ATOM 2036 O O . SER A 1 259 ? 16.396 6.736 72.911 1.00 6.51 259 SER A O 1
ATOM 2041 N N . THR A 1 260 ? 17.988 5.458 73.860 1.00 6.70 260 THR A N 1
ATOM 2042 C CA . THR A 1 260 ? 18.931 5.671 72.761 1.00 6.80 260 THR A CA 1
ATOM 2043 C C . THR A 1 260 ? 18.434 5.117 71.417 1.00 7.08 260 THR A C 1
ATOM 2044 O O . THR A 1 260 ? 18.770 5.640 70.352 1.00 7.27 260 THR A O 1
ATOM 2048 N N . ASP A 1 261 ? 17.602 4.081 71.469 1.00 7.79 261 ASP A N 1
ATOM 2049 C CA A ASP A 1 261 ? 17.042 3.518 70.240 0.70 8.45 261 ASP A CA 1
ATOM 2050 C CA B ASP A 1 261 ? 17.012 3.501 70.261 0.30 8.04 261 ASP A CA 1
ATOM 2051 C C . ASP A 1 261 ? 15.979 4.415 69.607 1.00 8.16 261 ASP A C 1
ATOM 2052 O O . ASP A 1 261 ? 15.737 4.323 68.406 1.00 8.66 261 ASP A O 1
ATOM 2061 N N . GLU A 1 262 ? 15.359 5.285 70.406 1.00 7.70 262 GLU A N 1
ATOM 2062 C CA A GLU A 1 262 ? 14.276 6.138 69.919 0.50 7.75 262 GLU A CA 1
ATOM 2063 C CA B GLU A 1 262 ? 14.274 6.131 69.900 0.50 7.67 262 GLU A CA 1
ATOM 2064 C C . GLU A 1 262 ? 14.735 7.534 69.517 1.00 7.28 262 GLU A C 1
ATOM 2065 O O . GLU A 1 262 ? 13.972 8.297 68.922 1.00 7.01 262 GLU A O 1
ATOM 2076 N N . ALA A 1 263 ? 15.984 7.860 69.846 1.00 6.62 263 ALA A N 1
ATOM 2077 C CA . ALA A 1 263 ? 16.518 9.190 69.558 1.00 5.58 263 ALA A CA 1
ATOM 2078 C C . ALA A 1 263 ? 17.920 9.137 68.951 1.00 5.29 263 ALA A C 1
ATOM 2079 O O . ALA A 1 263 ? 18.045 9.082 67.724 1.00 5.02 263 ALA A O 1
ATOM 2081 N N . SER A 1 264 ? 18.947 9.136 69.812 1.00 4.68 264 SER A N 1
ATOM 2082 C CA . SER A 1 264 ? 20.347 9.383 69.441 1.00 4.60 264 SER A CA 1
ATOM 2083 C C . SER A 1 264 ? 20.407 10.670 68.606 1.00 4.33 264 SER A C 1
ATOM 2084 O O . SER A 1 264 ? 20.616 10.635 67.379 1.00 4.08 264 SER A O 1
ATOM 2087 N N . PRO A 1 265 ? 20.163 11.812 69.274 1.00 4.12 265 PRO A N 1
ATOM 2088 C CA . PRO A 1 265 ? 19.884 13.061 68.582 1.00 4.00 265 PRO A CA 1
ATOM 2089 C C . PRO A 1 265 ? 21.109 13.881 68.202 1.00 4.03 265 PRO A C 1
ATOM 2090 O O . PRO A 1 265 ? 22.077 13.980 68.981 1.00 3.92 265 PRO A O 1
ATOM 2094 N N . SER A 1 266 ? 21.022 14.513 67.035 1.00 3.51 266 SER A N 1
ATOM 2095 C CA . SER A 1 266 ? 22.066 15.413 66.576 1.00 3.48 266 SER A CA 1
ATOM 2096 C C . SER A 1 266 ? 21.505 16.845 66.540 1.00 3.39 266 SER A C 1
ATOM 2097 O O . SER A 1 266 ? 21.295 17.447 67.597 1.00 3.99 266 SER A O 1
ATOM 2100 N N . GLY A 1 267 ? 21.258 17.400 65.353 1.00 2.69 267 GLY A N 1
ATOM 2101 C CA . GLY A 1 267 ? 20.846 18.803 65.265 1.00 3.32 267 GLY A CA 1
ATOM 2102 C C . GLY A 1 267 ? 19.494 19.098 65.889 1.00 3.44 267 GLY A C 1
ATOM 2103 O O . GLY A 1 267 ? 18.605 18.246 65.901 1.00 3.90 267 GLY A O 1
ATOM 2104 N N . ILE A 1 268 ? 19.358 20.313 66.416 1.00 3.47 268 ILE A N 1
ATOM 2105 C CA . ILE A 1 268 ? 18.058 20.833 66.867 1.00 3.59 268 ILE A CA 1
ATOM 2106 C C . ILE A 1 268 ? 17.772 22.205 66.257 1.00 3.82 268 ILE A C 1
ATOM 2107 O O . ILE A 1 268 ? 18.685 22.937 65.868 1.00 4.05 268 ILE A O 1
ATOM 2112 N N . ALA A 1 269 ? 16.490 22.542 66.193 1.00 4.14 269 ALA A N 1
ATOM 2113 C CA . ALA A 1 269 ? 16.052 23.857 65.741 1.00 4.58 269 ALA A CA 1
ATOM 2114 C C . ALA A 1 269 ? 14.921 24.313 66.638 1.00 5.18 269 ALA A C 1
ATOM 2115 O O . ALA A 1 269 ? 14.174 23.485 67.152 1.00 6.65 269 ALA A O 1
ATOM 2117 N N . TYR A 1 270 ? 14.797 25.625 66.822 1.00 5.23 270 TYR A N 1
ATOM 2118 C CA . TYR A 1 270 ? 13.650 26.180 67.538 1.00 5.48 270 TYR A CA 1
ATOM 2119 C C . TYR A 1 270 ? 12.708 26.845 66.544 1.00 5.82 270 TYR A C 1
ATOM 2120 O O . TYR A 1 270 ? 13.124 27.688 65.754 1.00 5.97 270 TYR A O 1
ATOM 2129 N N . ALA A 1 271 ? 11.433 26.472 66.603 1.00 6.06 271 ALA A N 1
ATOM 2130 C CA . ALA A 1 271 ? 10.423 27.046 65.711 1.00 6.04 271 ALA A CA 1
ATOM 2131 C C . ALA A 1 271 ? 9.042 26.847 66.301 1.00 6.57 271 ALA A C 1
ATOM 2132 O O . ALA A 1 271 ? 8.741 25.792 66.865 1.00 6.14 271 ALA A O 1
ATOM 2134 N N . GLU A 1 272 ? 8.208 27.877 66.176 1.00 6.88 272 GLU A N 1
ATOM 2135 C CA A GLU A 1 272 ? 6.815 27.804 66.630 0.80 7.48 272 GLU A CA 1
ATOM 2136 C CA B GLU A 1 272 ? 6.815 27.821 66.635 0.20 7.21 272 GLU A CA 1
ATOM 2137 C C . GLU A 1 272 ? 6.698 27.365 68.096 1.00 7.06 272 GLU A C 1
ATOM 2138 O O . GLU A 1 272 ? 5.767 26.637 68.472 1.00 7.58 272 GLU A O 1
ATOM 2149 N N . GLY A 1 273 ? 7.638 27.820 68.926 1.00 6.58 273 GLY A N 1
ATOM 2150 C CA . GLY A 1 273 ? 7.588 27.555 70.366 1.00 6.50 273 GLY A CA 1
ATOM 2151 C C . GLY A 1 273 ? 8.032 26.179 70.824 1.00 6.01 273 GLY A C 1
ATOM 2152 O O . GLY A 1 273 ? 7.939 25.852 72.014 1.00 6.37 273 GLY A O 1
ATOM 2153 N N . SER A 1 274 ? 8.547 25.379 69.893 1.00 5.97 274 SER A N 1
ATOM 2154 C CA . SER A 1 274 ? 9.068 24.051 70.228 1.00 5.46 274 SER A CA 1
ATOM 2155 C C . SER A 1 274 ? 10.508 23.867 69.779 1.00 5.17 274 SER A C 1
ATOM 2156 O O . SER A 1 274 ? 10.962 24.504 68.819 1.00 5.03 274 SER A O 1
ATOM 2159 N N . VAL A 1 275 ? 11.215 22.993 70.489 1.00 5.01 275 VAL A N 1
ATOM 2160 C CA . VAL A 1 275 ? 12.486 22.473 69.989 1.00 5.40 275 VAL A CA 1
ATOM 2161 C C . VAL A 1 275 ? 12.188 21.246 69.126 1.00 5.37 275 VAL A C 1
ATOM 2162 O O . VAL A 1 275 ? 11.386 20.382 69.495 1.00 5.87 275 VAL A O 1
ATOM 2166 N N . TRP A 1 276 ? 12.826 21.206 67.963 1.00 4.72 276 TRP A N 1
ATOM 2167 C CA . TRP A 1 276 ? 12.690 20.109 67.013 1.00 4.23 276 TRP A CA 1
ATOM 2168 C C . TRP A 1 276 ? 14.047 19.435 66.953 1.00 4.40 276 TRP A C 1
ATOM 2169 O O . TRP A 1 276 ? 15.059 20.110 66.788 1.00 4.88 276 TRP A O 1
ATOM 2188 N N . ALA A 1 278 ? 16.512 16.162 65.600 1.00 3.93 278 ALA A N 1
ATOM 2189 C CA . ALA A 1 278 ? 16.721 15.103 64.606 1.00 4.08 278 ALA A CA 1
ATOM 2190 C C . ALA A 1 278 ? 17.358 13.872 65.237 1.00 4.40 278 ALA A C 1
ATOM 2191 O O . ALA A 1 278 ? 18.440 13.963 65.821 1.00 4.79 278 ALA A O 1
ATOM 2193 N N . GLY A 1 279 ? 16.685 12.723 65.125 1.00 3.92 279 GLY A N 1
ATOM 2194 C CA . GLY A 1 279 ? 17.201 11.470 65.665 1.00 4.44 279 GLY A CA 1
ATOM 2195 C C . GLY A 1 279 ? 17.869 10.600 64.616 1.00 4.50 279 GLY A C 1
ATOM 2196 O O . GLY A 1 279 ? 17.276 10.322 63.568 1.00 5.05 279 GLY A O 1
ATOM 2197 N N . LEU A 1 280 ? 19.103 10.175 64.907 1.00 4.53 280 LEU A N 1
ATOM 2198 C CA . LEU A 1 280 ? 19.864 9.295 64.019 1.00 4.87 280 LEU A CA 1
ATOM 2199 C C . LEU A 1 280 ? 19.335 7.873 64.145 1.00 5.34 280 LEU A C 1
ATOM 2200 O O . LEU A 1 280 ? 18.516 7.454 63.325 1.00 5.62 280 LEU A O 1
ATOM 2205 N N . ARG A 1 281 ? 19.773 7.141 65.170 1.00 5.75 281 ARG A N 1
ATOM 2206 C CA A ARG A 1 281 ? 19.263 5.792 65.385 0.70 5.84 281 ARG A CA 1
ATOM 2207 C CA B ARG A 1 281 ? 19.265 5.789 65.429 0.30 6.02 281 ARG A CA 1
ATOM 2208 C C . ARG A 1 281 ? 17.737 5.775 65.500 1.00 6.01 281 ARG A C 1
ATOM 2209 O O . ARG A 1 281 ? 17.081 4.842 65.023 1.00 6.65 281 ARG A O 1
ATOM 2224 N N . GLY A 1 282 ? 17.165 6.815 66.105 1.00 5.62 282 GLY A N 1
ATOM 2225 C CA . GLY A 1 282 ? 15.718 6.900 66.228 1.00 5.83 282 GLY A CA 1
ATOM 2226 C C . GLY A 1 282 ? 14.980 7.029 64.905 1.00 5.58 282 GLY A C 1
ATOM 2227 O O . GLY A 1 282 ? 13.798 6.696 64.836 1.00 6.08 282 GLY A O 1
ATOM 2228 N N . GLU A 1 283 ? 15.669 7.511 63.863 1.00 5.42 283 GLU A N 1
ATOM 2229 C CA . GLU A 1 283 ? 15.058 7.727 62.534 1.00 6.26 283 GLU A CA 1
ATOM 2230 C C . GLU A 1 283 ? 13.754 8.506 62.617 1.00 6.28 283 GLU A C 1
ATOM 2231 O O . GLU A 1 283 ? 12.768 8.192 61.935 1.00 6.53 283 GLU A O 1
ATOM 2237 N N . ARG A 1 284 ? 13.739 9.527 63.468 1.00 5.95 284 ARG A N 1
ATOM 2238 C CA . ARG A 1 284 ? 12.513 10.284 63.696 1.00 5.92 284 ARG A CA 1
ATOM 2239 C C . ARG A 1 284 ? 12.832 11.700 64.166 1.00 5.70 284 ARG A C 1
ATOM 2240 O O . ARG A 1 284 ? 13.936 11.976 64.654 1.00 5.47 284 ARG A O 1
ATOM 2248 N N . LEU A 1 285 ? 11.860 12.586 63.986 1.00 4.94 285 LEU A N 1
ATOM 2249 C CA . LEU A 1 285 ? 11.992 13.985 64.363 1.00 5.21 285 LEU A CA 1
ATOM 2250 C C . LEU A 1 285 ? 11.178 14.216 65.620 1.00 4.98 285 LEU A C 1
ATOM 2251 O O . LEU A 1 285 ? 9.969 14.008 65.614 1.00 5.56 285 LEU A O 1
ATOM 2256 N N . TRP A 1 286 ? 11.841 14.614 66.703 1.00 4.71 286 TRP A N 1
ATOM 2257 C CA . TRP A 1 286 ? 11.161 14.854 67.970 1.00 4.73 286 TRP A CA 1
ATOM 2258 C C . TRP A 1 286 ? 10.751 16.311 68.139 1.00 4.96 286 TRP A C 1
ATOM 2259 O O . TRP A 1 286 ? 11.495 17.221 67.764 1.00 5.32 286 TRP A O 1
ATOM 2270 N N . ARG A 1 287 ? 9.568 16.507 68.717 1.00 4.50 287 ARG A N 1
ATOM 2271 C CA . ARG A 1 287 ? 9.032 17.827 69.031 1.00 4.78 287 ARG A CA 1
ATOM 2272 C C . ARG A 1 287 ? 8.955 17.976 70.537 1.00 4.74 287 ARG A C 1
ATOM 2273 O O . ARG A 1 287 ? 8.365 17.125 71.214 1.00 5.26 287 ARG A O 1
ATOM 2281 N N . ILE A 1 288 ? 9.540 19.050 71.060 1.00 4.47 288 ILE A N 1
ATOM 2282 C CA . ILE A 1 288 ? 9.467 19.343 72.495 1.00 5.00 288 ILE A CA 1
ATOM 2283 C C . ILE A 1 288 ? 8.868 20.742 72.654 1.00 5.40 288 ILE A C 1
ATOM 2284 O O . ILE A 1 288 ? 9.578 21.739 72.515 1.00 5.07 288 ILE A O 1
ATOM 2289 N N . PRO A 1 289 ? 7.550 20.823 72.932 1.00 5.49 289 PRO A N 1
ATOM 2290 C CA . PRO A 1 289 ? 6.952 22.144 73.118 1.00 5.75 289 PRO A CA 1
ATOM 2291 C C . PRO A 1 289 ? 7.400 22.683 74.461 1.00 5.98 289 PRO A C 1
ATOM 2292 O O . PRO A 1 289 ? 7.500 21.921 75.419 1.00 5.90 289 PRO A O 1
ATOM 2296 N N . LEU A 1 290 ? 7.664 23.979 74.526 1.00 6.58 290 LEU A N 1
ATOM 2297 C CA . LEU A 1 290 ? 8.280 24.548 75.721 1.00 7.45 290 LEU A CA 1
ATOM 2298 C C . LEU A 1 290 ? 7.393 25.545 76.463 1.00 8.12 290 LEU A C 1
ATOM 2299 O O . LEU A 1 290 ? 6.655 26.325 75.856 1.00 7.90 290 LEU A O 1
ATOM 2304 N N . LYS A 1 291 ? 7.461 25.461 77.789 1.00 8.47 291 LYS A N 1
ATOM 2305 C CA A LYS A 1 291 ? 6.915 26.489 78.661 0.50 9.24 291 LYS A CA 1
ATOM 2306 C CA B LYS A 1 291 ? 6.909 26.478 78.674 0.50 9.70 291 LYS A CA 1
ATOM 2307 C C . LYS A 1 291 ? 8.088 26.956 79.512 1.00 9.07 291 LYS A C 1
ATOM 2308 O O . LYS A 1 291 ? 8.546 26.246 80.409 1.00 8.88 291 LYS A O 1
ATOM 2319 N N . GLY A 1 292 ? 8.600 28.139 79.194 1.00 9.04 292 GLY A N 1
ATOM 2320 C CA . GLY A 1 292 ? 9.862 28.571 79.780 1.00 9.51 292 GLY A CA 1
ATOM 2321 C C . GLY A 1 292 ? 10.923 27.567 79.347 1.00 9.68 292 GLY A C 1
ATOM 2322 O O . GLY A 1 292 ? 11.033 27.239 78.161 1.00 10.54 292 GLY A O 1
ATOM 2323 N N . THR A 1 293 ? 11.675 27.040 80.300 1.00 9.40 293 THR A N 1
ATOM 2324 C CA . THR A 1 293 ? 12.695 26.047 79.980 1.00 9.84 293 THR A CA 1
ATOM 2325 C C . THR A 1 293 ? 12.268 24.625 80.361 1.00 9.45 293 THR A C 1
ATOM 2326 O O . THR A 1 293 ? 13.105 23.721 80.458 1.00 10.08 293 THR A O 1
ATOM 2330 N N . ALA A 1 294 ? 10.967 24.434 80.575 1.00 8.65 294 ALA A N 1
ATOM 2331 C CA . ALA A 1 294 ? 10.414 23.108 80.863 1.00 8.89 294 ALA A CA 1
ATOM 2332 C C . ALA A 1 294 ? 9.595 22.613 79.674 1.00 8.68 294 ALA A C 1
ATOM 2333 O O . ALA A 1 294 ? 9.090 23.415 78.887 1.00 8.68 294 ALA A O 1
ATOM 2335 N N . ALA A 1 295 ? 9.461 21.297 79.538 1.00 8.55 295 ALA A N 1
ATOM 2336 C CA . ALA A 1 295 ? 8.535 20.750 78.545 1.00 8.78 295 ALA A CA 1
ATOM 2337 C C . ALA A 1 295 ? 7.099 21.146 78.910 1.00 8.74 295 ALA A C 1
ATOM 2338 O O . ALA A 1 295 ? 6.688 21.015 80.069 1.00 9.64 295 ALA A O 1
ATOM 2340 N N . ALA A 1 296 ? 6.358 21.656 77.929 1.00 9.02 296 ALA A N 1
ATOM 2341 C CA . ALA A 1 296 ? 4.973 22.117 78.141 1.00 9.35 296 ALA A CA 1
ATOM 2342 C C . ALA A 1 296 ? 3.974 20.973 78.074 1.00 9.67 296 ALA A C 1
ATOM 2343 O O . ALA A 1 296 ? 2.855 21.080 78.584 1.00 10.57 296 ALA A O 1
ATOM 2345 N N . ALA A 1 297 ? 4.377 19.907 77.395 1.00 9.33 297 ALA A N 1
ATOM 2346 C CA . ALA A 1 297 ? 3.553 18.726 77.179 1.00 9.39 297 ALA A CA 1
ATOM 2347 C C . ALA A 1 297 ? 4.499 17.622 76.753 1.00 9.50 297 ALA A C 1
ATOM 2348 O O . ALA A 1 297 ? 5.685 17.886 76.513 1.00 8.81 297 ALA A O 1
ATOM 2350 N N . ASP A 1 298 ? 3.986 16.395 76.651 1.00 9.42 298 ASP A N 1
ATOM 2351 C CA A ASP A 1 298 ? 4.804 15.254 76.250 0.50 9.45 298 ASP A CA 1
ATOM 2352 C CA B ASP A 1 298 ? 4.804 15.254 76.251 0.50 9.40 298 ASP A CA 1
ATOM 2353 C C . ASP A 1 298 ? 5.463 15.491 74.894 1.00 8.93 298 ASP A C 1
ATOM 2354 O O . ASP A 1 298 ? 4.805 15.948 73.946 1.00 8.70 298 ASP A O 1
ATOM 2363 N N . PRO A 1 299 ? 6.780 15.213 74.795 1.00 8.31 299 PRO A N 1
ATOM 2364 C CA . PRO A 1 299 ? 7.366 15.236 73.456 1.00 7.86 299 PRO A CA 1
ATOM 2365 C C . PRO A 1 299 ? 6.683 14.217 72.545 1.00 7.54 299 PRO A C 1
ATOM 2366 O O . PRO A 1 299 ? 6.155 13.203 73.021 1.00 8.01 299 PRO A O 1
ATOM 2370 N N . GLN A 1 300 ? 6.669 14.516 71.253 1.00 7.09 300 GLN A N 1
ATOM 2371 C CA . GLN A 1 300 ? 6.092 13.626 70.245 1.00 7.18 300 GLN A CA 1
ATOM 2372 C C . GLN A 1 300 ? 7.094 13.433 69.125 1.00 7.22 300 GLN A C 1
ATOM 2373 O O . GLN A 1 300 ? 7.811 14.377 68.765 1.00 7.53 300 GLN A O 1
ATOM 2379 N N . ALA A 1 301 ? 7.113 12.227 68.554 1.00 7.06 301 ALA A N 1
ATOM 2380 C CA . ALA A 1 301 ? 7.970 11.931 67.405 1.00 6.71 301 ALA A CA 1
ATOM 2381 C C . ALA A 1 301 ? 7.176 11.852 66.106 1.00 6.57 301 ALA A C 1
ATOM 2382 O O . ALA A 1 301 ? 6.028 11.389 66.088 1.00 7.52 301 ALA A O 1
ATOM 2384 N N . PHE A 1 302 ? 7.817 12.296 65.030 1.00 6.31 302 PHE A N 1
ATOM 2385 C CA . PHE A 1 302 ? 7.233 12.312 63.697 1.00 6.59 302 PHE A CA 1
ATOM 2386 C C . PHE A 1 302 ? 8.171 11.655 62.689 1.00 6.87 302 PHE A C 1
ATOM 2387 O O . PHE A 1 302 ? 9.393 11.610 62.895 1.00 7.13 302 PHE A O 1
ATOM 2395 N N . LEU A 1 303 ? 7.586 11.152 61.599 1.00 7.16 303 LEU A N 1
ATOM 2396 C CA . LEU A 1 303 ? 8.336 10.607 60.459 1.00 7.64 303 LEU A CA 1
ATOM 2397 C C 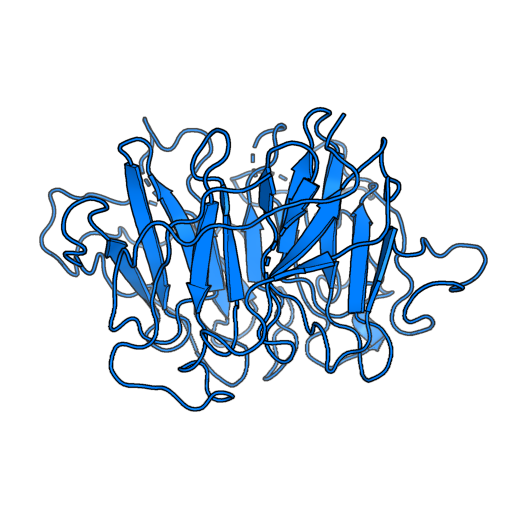. LEU A 1 303 ? 9.146 9.346 60.770 1.00 7.81 303 LEU A C 1
ATOM 2398 O O . LEU A 1 303 ? 10.086 9.031 60.039 1.00 8.18 303 LEU A O 1
ATOM 2403 N N . GLU A 1 304 ? 8.779 8.608 61.823 1.00 8.77 304 GLU A N 1
ATOM 2404 C CA . GLU A 1 304 ? 9.594 7.459 62.238 1.00 9.84 304 GLU A CA 1
ATOM 2405 C C . GLU A 1 304 ? 9.817 6.461 61.101 1.00 9.87 304 GLU A C 1
ATOM 2406 O O . GLU A 1 304 ? 8.854 5.916 60.547 1.00 9.88 304 GLU A O 1
ATOM 2412 N N . GLY A 1 305 ? 11.087 6.245 60.766 1.00 9.98 305 GLY A N 1
ATOM 2413 C CA . GLY A 1 305 ? 11.499 5.305 59.721 1.00 10.56 305 GLY A CA 1
ATOM 2414 C C . GLY A 1 305 ? 11.143 5.674 58.292 1.00 10.87 305 GLY A C 1
ATOM 2415 O O . GLY A 1 305 ? 11.457 4.916 57.369 1.00 11.97 305 GLY A O 1
ATOM 2416 N N . GLU A 1 306 ? 10.522 6.837 58.088 1.00 10.49 306 GLU A N 1
ATOM 2417 C CA A GLU A 1 306 ? 10.046 7.221 56.756 0.80 11.07 306 GLU A CA 1
ATOM 2418 C CA B GLU A 1 306 ? 10.044 7.220 56.759 0.20 10.43 306 GLU A CA 1
ATOM 2419 C C . GLU A 1 306 ? 11.180 7.656 55.833 1.00 10.23 306 GLU A C 1
ATOM 2420 O O . GLU A 1 306 ? 11.113 7.448 54.610 1.00 10.32 306 GLU A O 1
ATOM 2431 N N . TYR A 1 307 ? 12.222 8.249 56.416 1.00 9.42 307 TYR A N 1
ATOM 2432 C CA . TYR A 1 307 ? 13.368 8.747 55.651 1.00 8.78 307 TYR A CA 1
ATOM 2433 C C . TYR A 1 307 ? 14.707 8.240 56.165 1.00 8.40 307 TYR A C 1
ATOM 2434 O O . TYR A 1 307 ? 15.755 8.702 55.710 1.00 8.89 307 TYR A O 1
ATOM 2443 N N . GLY A 1 308 ? 14.663 7.287 57.100 1.00 7.37 308 GLY A N 1
ATOM 2444 C CA . GLY A 1 308 ? 15.867 6.752 57.740 1.00 6.85 308 GLY A CA 1
ATOM 2445 C C . GLY A 1 308 ? 16.414 7.702 58.796 1.00 6.23 308 GLY A C 1
ATOM 2446 O O . GLY A 1 308 ? 15.659 8.452 59.434 1.00 6.45 308 GLY A O 1
ATOM 2447 N N . ARG A 1 309 ? 17.734 7.660 58.969 1.00 5.09 309 ARG A N 1
ATOM 2448 C CA . ARG A 1 309 ? 18.440 8.483 59.958 1.00 4.47 309 ARG A CA 1
ATOM 2449 C C . ARG A 1 309 ? 18.299 9.967 59.658 1.00 4.29 309 ARG A C 1
ATOM 2450 O O . ARG A 1 309 ? 18.384 10.384 58.496 1.00 4.71 309 ARG A O 1
ATOM 2458 N N . LEU A 1 310 ? 18.089 10.766 60.706 1.00 4.18 310 LEU A N 1
ATOM 2459 C CA . LEU A 1 310 ? 17.959 12.217 60.561 1.00 4.40 310 LEU A CA 1
ATOM 2460 C C . LEU A 1 310 ? 19.051 12.898 61.364 1.00 4.18 310 LEU A C 1
ATOM 2461 O O . LEU A 1 310 ? 19.214 12.602 62.556 1.00 4.35 310 LEU A O 1
ATOM 2466 N N . ARG A 1 311 ? 19.789 13.812 60.732 1.00 4.12 311 ARG A N 1
ATOM 2467 C CA . ARG A 1 311 ? 20.919 14.439 61.421 1.00 4.42 311 ARG A CA 1
ATOM 2468 C C . ARG A 1 311 ? 20.739 15.914 61.747 1.00 4.38 311 ARG A C 1
ATOM 2469 O O . ARG A 1 311 ? 21.180 16.382 62.798 1.00 3.81 311 ARG A O 1
ATOM 2477 N N . THR A 1 312 ? 20.107 16.654 60.850 1.00 4.22 312 THR A N 1
ATOM 2478 C CA . THR A 1 312 ? 20.136 18.106 60.961 1.00 4.98 312 THR A CA 1
ATOM 2479 C C . THR A 1 312 ? 18.769 18.692 60.676 1.00 5.46 312 THR A C 1
ATOM 2480 O O . THR A 1 312 ? 18.085 18.292 59.734 1.00 5.67 312 THR A O 1
ATOM 2484 N N . VAL A 1 313 ? 18.373 19.634 61.520 1.00 5.66 313 VAL A N 1
ATOM 2485 C CA . VAL A 1 313 ? 17.126 20.359 61.328 1.00 6.10 313 VAL A CA 1
ATOM 2486 C C . VAL A 1 313 ? 17.412 21.841 61.580 1.00 6.31 313 VAL A C 1
ATOM 2487 O O . VAL A 1 313 ? 18.131 22.183 62.511 1.00 6.43 313 VAL A O 1
ATOM 2491 N N . ALA A 1 314 ? 16.904 22.697 60.700 1.00 6.31 314 ALA A N 1
ATOM 2492 C CA . ALA A 1 314 ? 17.184 24.128 60.751 1.00 6.77 314 ALA A CA 1
ATOM 2493 C C . ALA A 1 314 ? 15.895 24.904 60.506 1.00 6.98 314 ALA A C 1
ATOM 2494 O O . ALA A 1 314 ? 15.043 24.454 59.751 1.00 7.49 314 ALA A O 1
ATOM 2496 N N . PRO A 1 315 ? 15.749 26.074 61.148 1.00 7.67 315 PRO A N 1
ATOM 2497 C CA . PRO A 1 315 ? 14.573 26.899 60.844 1.00 8.03 315 PRO A CA 1
ATOM 2498 C C . PRO A 1 315 ? 14.645 27.449 59.421 1.00 8.29 315 PRO A C 1
ATOM 2499 O O . PRO A 1 315 ? 15.731 27.831 58.951 1.00 8.13 315 PRO A O 1
ATOM 2503 N N . ALA A 1 316 ? 13.496 27.478 58.749 1.00 8.58 316 ALA A N 1
ATOM 2504 C CA . ALA A 1 316 ? 13.404 28.043 57.403 1.00 9.71 316 ALA A CA 1
ATOM 2505 C C . ALA A 1 316 ? 12.556 29.309 57.419 1.00 10.50 316 ALA A C 1
ATOM 2506 O O . ALA A 1 316 ? 12.282 29.893 56.368 1.00 11.73 316 ALA A O 1
ATOM 2508 N N . GLY A 1 317 ? 12.163 29.740 58.617 1.00 10.67 317 GLY A N 1
ATOM 2509 C CA . GLY A 1 317 ? 11.325 30.921 58.778 1.00 10.79 317 GLY A CA 1
ATOM 2510 C C . GLY A 1 317 ? 9.888 30.541 59.058 1.00 10.88 317 GLY A C 1
ATOM 2511 O O . GLY A 1 317 ? 9.315 29.673 58.386 1.00 10.67 317 GLY A O 1
ATOM 2512 N N . GLY A 1 318 ? 9.310 31.198 60.059 1.00 11.25 318 GLY A N 1
ATOM 2513 C CA . GLY A 1 318 ? 7.926 30.948 60.457 1.00 10.97 318 GLY A CA 1
ATOM 2514 C C . GLY A 1 318 ? 7.718 29.506 60.872 1.00 10.67 318 GLY A C 1
ATOM 2515 O O . GLY A 1 318 ? 8.422 28.992 61.751 1.00 11.22 318 GLY A O 1
ATOM 2516 N N . ASP A 1 319 ? 6.768 28.844 60.218 1.00 10.24 319 ASP A N 1
ATOM 2517 C CA . ASP A 1 319 ? 6.416 27.466 60.564 1.00 9.69 319 ASP A CA 1
ATOM 2518 C C . ASP A 1 319 ? 7.111 26.423 59.689 1.00 9.11 319 ASP A C 1
ATOM 2519 O O . ASP A 1 319 ? 6.700 25.253 59.659 1.00 9.03 319 ASP A O 1
ATOM 2524 N N . LYS A 1 320 ? 8.171 26.841 58.996 1.00 8.42 320 LYS A N 1
ATOM 2525 C CA A LYS A 1 320 ? 8.889 25.946 58.085 0.80 8.37 320 LYS A CA 1
ATOM 2526 C CA B LYS A 1 320 ? 8.884 25.945 58.089 0.20 8.05 320 LYS A CA 1
ATOM 2527 C C . LYS A 1 320 ? 10.228 25.492 58.645 1.00 7.88 320 LYS A C 1
ATOM 2528 O O . LYS A 1 320 ? 10.912 26.250 59.331 1.00 7.63 320 LYS A O 1
ATOM 2539 N N . LEU A 1 321 ? 10.589 24.241 58.350 1.00 7.23 321 LEU A N 1
ATOM 2540 C CA . LEU A 1 321 ? 11.899 23.700 58.740 1.00 6.46 321 LEU A CA 1
ATOM 2541 C C . LEU A 1 321 ? 12.590 23.041 57.558 1.00 6.26 321 LEU A C 1
ATOM 2542 O O . LEU A 1 321 ? 11.933 22.539 56.640 1.00 6.77 321 LEU A O 1
ATOM 2547 N N . TRP A 1 322 ? 13.922 23.055 57.582 1.00 5.68 322 TRP A N 1
ATOM 2548 C CA . TRP A 1 322 ? 14.712 22.207 56.697 1.00 5.74 322 TRP A CA 1
ATOM 2549 C C . TRP A 1 322 ? 15.146 20.978 57.490 1.00 5.41 322 TRP A C 1
ATOM 2550 O O . TRP A 1 322 ? 15.593 21.106 58.631 1.00 5.95 322 TRP A O 1
ATOM 2561 N N . LEU A 1 323 ? 15.046 19.803 56.878 1.00 4.97 323 LEU A N 1
ATOM 2562 C CA . LEU A 1 323 ? 15.435 18.547 57.528 1.00 4.81 323 LEU A CA 1
ATOM 2563 C C . LEU A 1 323 ? 16.387 17.754 56.632 1.00 4.83 323 LEU A C 1
ATOM 2564 O O . LEU A 1 323 ? 16.130 17.598 55.440 1.00 4.94 323 LEU A O 1
ATOM 2569 N N . VAL A 1 324 ? 17.484 17.262 57.204 1.00 4.75 324 VAL A N 1
ATOM 2570 C CA . VAL A 1 324 ? 18.522 16.574 56.421 1.00 5.03 324 VAL A CA 1
ATOM 2571 C C . VAL A 1 324 ? 18.676 15.126 56.885 1.00 4.67 324 VAL A C 1
ATOM 2572 O O . VAL A 1 324 ? 18.854 14.875 58.082 1.00 4.59 324 VAL A O 1
ATOM 2576 N N . THR A 1 325 ? 18.632 14.180 55.940 1.00 4.26 325 THR A N 1
ATOM 2577 C CA . THR A 1 325 ? 18.799 12.757 56.268 1.00 4.84 325 THR A CA 1
ATOM 2578 C C . THR A 1 325 ? 20.282 12.392 56.366 1.00 4.60 325 THR A C 1
ATOM 2579 O O . THR A 1 325 ? 21.147 13.173 55.953 1.00 4.60 325 THR A O 1
ATOM 2583 N N . SER A 1 326 ? 20.572 11.212 56.918 1.00 4.67 326 SER A N 1
ATOM 2584 C CA . SER A 1 326 ? 21.940 10.848 57.237 1.00 4.50 326 SER A CA 1
ATOM 2585 C C . SER A 1 326 ? 22.184 9.353 57.046 1.00 4.88 326 SER A C 1
ATOM 2586 O O . SER A 1 326 ? 22.842 8.703 57.866 1.00 5.64 326 SER A O 1
ATOM 2589 N N . ASN A 1 327 ? 21.648 8.809 55.957 1.00 5.25 327 ASN A N 1
ATOM 2590 C CA . ASN A 1 327 ? 21.803 7.391 55.677 1.00 5.58 327 ASN A CA 1
ATOM 2591 C C . ASN A 1 327 ? 23.118 7.043 55.008 1.00 5.89 327 ASN A C 1
ATOM 2592 O O . ASN A 1 327 ? 23.436 5.861 54.853 1.00 6.60 327 ASN A O 1
ATOM 2597 N N . THR A 1 328 ? 23.885 8.068 54.632 1.00 5.77 328 THR A N 1
ATOM 2598 C CA . THR A 1 328 ? 25.194 7.856 53.997 1.00 5.86 328 THR A CA 1
ATOM 2599 C C . THR A 1 328 ? 26.373 8.076 54.955 1.00 5.47 328 THR A C 1
ATOM 2600 O O . THR A 1 328 ? 27.526 8.182 54.518 1.00 5.87 328 THR A O 1
ATOM 2604 N N . ASP A 1 329 ? 26.092 8.166 56.254 1.00 5.46 329 ASP A N 1
ATOM 2605 C CA . ASP A 1 329 ? 27.131 8.515 57.230 1.00 5.53 329 ASP A CA 1
ATOM 2606 C C . ASP A 1 329 ? 27.897 7.302 57.776 1.00 5.67 329 ASP A C 1
ATOM 2607 O O . ASP A 1 329 ? 28.648 7.431 58.746 1.00 6.00 329 ASP A O 1
ATOM 2612 N N . GLY A 1 330 ? 27.705 6.141 57.151 1.00 5.81 330 GLY A N 1
ATOM 2613 C CA . GLY A 1 330 ? 28.389 4.911 57.569 1.00 6.13 330 GLY A CA 1
ATOM 2614 C C . GLY A 1 330 ? 27.542 4.007 58.450 1.00 6.37 330 GLY A C 1
ATOM 2615 O O . GLY A 1 330 ? 27.885 2.839 58.658 1.00 6.83 330 GLY A O 1
ATOM 2616 N N . ARG A 1 331 ? 26.447 4.543 58.986 1.00 6.14 331 ARG A N 1
ATOM 2617 C CA . ARG A 1 331 ? 25.596 3.773 59.897 1.00 6.49 331 ARG A CA 1
ATOM 2618 C C . ARG A 1 331 ? 24.178 3.603 59.385 1.00 6.61 331 ARG A C 1
ATOM 2619 O O . ARG A 1 331 ? 23.296 3.156 60.123 1.00 7.37 331 ARG A O 1
ATOM 2627 N N . GLY A 1 332 ? 23.963 3.949 58.119 1.00 7.23 332 GLY A N 1
ATOM 2628 C CA . GLY A 1 332 ? 22.654 3.784 57.515 1.00 7.87 332 GLY A CA 1
ATOM 2629 C C . GLY A 1 332 ? 22.647 2.844 56.325 1.00 8.99 332 GLY A C 1
ATOM 2630 O O . GLY A 1 332 ? 23.705 2.364 55.873 1.00 8.54 332 GLY A O 1
ATOM 2631 N N . ASP A 1 333 ? 21.435 2.576 55.846 1.00 9.75 333 ASP A N 1
ATOM 2632 C CA A ASP A 1 333 ? 21.251 1.847 54.605 0.40 10.67 333 ASP A CA 1
ATOM 2633 C CA B ASP A 1 333 ? 21.224 1.838 54.613 0.60 10.72 333 ASP A CA 1
ATOM 2634 C C . ASP A 1 333 ? 20.739 2.850 53.579 1.00 10.95 333 ASP A C 1
ATOM 2635 O O . ASP A 1 333 ? 19.537 3.114 53.476 1.00 11.26 333 ASP A O 1
ATOM 2644 N N . ALA A 1 334 ? 21.679 3.429 52.844 1.00 11.57 334 ALA A N 1
ATOM 2645 C CA . ALA A 1 334 ? 21.371 4.487 51.893 1.00 12.63 334 ALA A CA 1
ATOM 2646 C C . ALA A 1 334 ? 20.472 3.986 50.771 1.00 13.87 334 ALA A C 1
ATOM 2647 O O . ALA A 1 334 ? 20.738 2.936 50.181 1.00 14.14 334 ALA A O 1
ATOM 2649 N N . LYS A 1 335 ? 19.396 4.724 50.519 1.00 14.67 335 LYS A N 1
ATOM 2650 C CA A LYS A 1 335 ? 18.459 4.427 49.435 0.50 15.68 335 LYS A CA 1
ATOM 2651 C CA B LYS A 1 335 ? 18.506 4.399 49.411 0.50 15.71 335 LYS A CA 1
ATOM 2652 C C . LYS A 1 335 ? 18.743 5.352 48.257 1.00 15.96 335 LYS A C 1
ATOM 2653 O O . LYS A 1 335 ? 19.408 6.387 48.413 1.00 16.29 335 LYS A O 1
ATOM 2664 N N . GLY A 1 336 ? 18.242 4.983 47.079 1.00 15.87 336 GLY A N 1
ATOM 2665 C CA . GLY A 1 336 ? 18.411 5.822 45.908 1.00 15.77 336 GLY A CA 1
ATOM 2666 C C . GLY A 1 336 ? 17.962 7.224 46.221 1.00 15.00 336 GLY A C 1
ATOM 2667 O O . GLY A 1 336 ? 16.840 7.427 46.698 1.00 15.60 336 GLY A O 1
ATOM 2668 N N . GLY A 1 337 ? 18.838 8.188 45.967 1.00 14.24 337 GLY A N 1
ATOM 2669 C CA . GLY A 1 337 ? 18.515 9.589 46.195 1.00 12.87 337 GLY A CA 1
ATOM 2670 C C . GLY A 1 337 ? 19.020 10.140 47.524 1.00 11.67 337 GLY A C 1
ATOM 2671 O O . GLY A 1 337 ? 19.062 11.349 47.712 1.00 11.64 337 GLY A O 1
ATOM 2672 N N . ASP A 1 338 ? 19.395 9.262 48.449 1.00 10.82 338 ASP A N 1
ATOM 2673 C CA . ASP A 1 338 ? 19.994 9.716 49.716 1.00 9.79 338 ASP A CA 1
ATOM 2674 C C . ASP A 1 338 ? 21.387 10.334 49.511 1.00 9.27 338 ASP A C 1
ATOM 2675 O O . ASP A 1 338 ? 22.083 9.977 48.567 1.00 9.96 338 ASP A O 1
ATOM 2680 N N . ASP A 1 339 ? 21.800 11.253 50.384 1.00 8.12 339 ASP A N 1
ATOM 2681 C CA . ASP A 1 339 ? 20.926 11.839 51.398 1.00 7.07 339 ASP A CA 1
ATOM 2682 C C . ASP A 1 339 ? 20.170 13.041 50.840 1.00 7.13 339 ASP A C 1
ATOM 2683 O O . ASP A 1 339 ? 20.578 13.648 49.840 1.00 6.83 339 ASP A O 1
ATOM 2688 N N . ARG A 1 340 ? 19.083 13.389 51.521 1.00 7.13 340 ARG A N 1
ATOM 2689 C CA A ARG A 1 340 ? 18.175 14.397 50.994 0.50 7.53 340 ARG A CA 1
ATOM 2690 C CA B ARG A 1 340 ? 18.093 14.347 51.032 0.50 7.60 340 ARG A CA 1
ATOM 2691 C C . ARG A 1 340 ? 17.896 15.499 52.002 1.00 7.39 340 ARG A C 1
ATOM 2692 O O . ARG A 1 340 ? 18.126 15.343 53.202 1.00 7.58 340 ARG A O 1
ATOM 2707 N N . ILE A 1 341 ? 17.443 16.632 51.484 1.00 7.11 341 ILE A N 1
ATOM 2708 C CA . ILE A 1 341 ? 16.926 17.713 52.316 1.00 7.13 341 ILE A CA 1
ATOM 2709 C C . ILE A 1 341 ? 15.434 17.793 52.045 1.00 7.17 341 ILE A C 1
ATOM 2710 O O . ILE A 1 341 ? 15.008 17.798 50.876 1.00 7.31 341 ILE A O 1
ATOM 2715 N N . LEU A 1 342 ? 14.658 17.834 53.12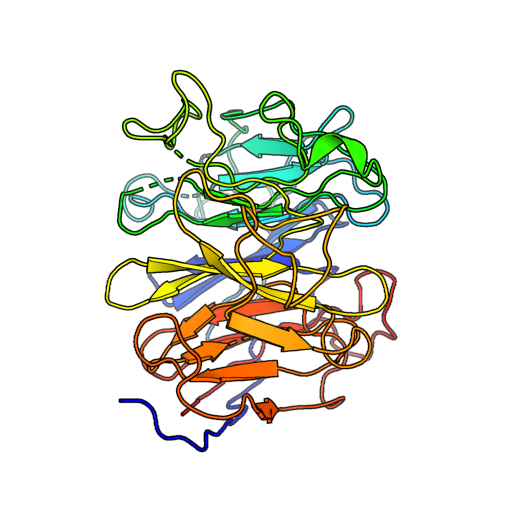6 1.00 6.93 342 LEU A N 1
ATOM 2716 C CA . LEU A 1 342 ? 13.201 17.998 53.070 1.00 6.80 342 LEU A CA 1
ATOM 2717 C C . LEU A 1 342 ? 12.784 19.369 53.593 1.00 7.06 342 LEU A C 1
ATOM 2718 O O . LEU A 1 342 ? 13.456 19.957 54.458 1.00 6.80 342 LEU A O 1
ATOM 2723 N N . GLU A 1 343 ? 11.679 19.878 53.051 1.00 7.35 343 GLU A N 1
ATOM 2724 C CA A GLU A 1 343 ? 11.040 21.071 53.597 0.80 7.57 343 GLU A CA 1
ATOM 2725 C CA B GLU A 1 343 ? 11.037 21.070 53.589 0.20 8.00 343 GLU A CA 1
ATOM 2726 C C . GLU A 1 343 ? 9.802 20.631 54.367 1.00 7.57 343 GLU A C 1
ATOM 2727 O O . GLU A 1 343 ? 8.963 19.907 53.839 1.00 7.25 343 GLU A O 1
ATOM 2738 N N . LEU A 1 344 ? 9.711 21.069 55.621 1.00 6.99 344 LEU A N 1
ATOM 2739 C CA . LEU A 1 344 ? 8.610 20.715 56.510 1.00 6.84 344 LEU A CA 1
ATOM 2740 C C . LEU A 1 344 ? 7.801 21.944 56.886 1.00 6.96 344 LEU A C 1
ATOM 2741 O O . LEU A 1 344 ? 8.333 23.048 56.968 1.00 6.80 344 LEU A O 1
ATOM 2746 N N . GLU A 1 345 ? 6.514 21.722 57.132 1.00 7.48 345 GLU A N 1
ATOM 2747 C CA . GLU A 1 345 ? 5.619 22.720 57.707 1.00 7.65 345 GLU A CA 1
ATOM 2748 C C . GLU A 1 345 ? 5.110 22.120 59.011 1.00 7.36 345 GLU A C 1
ATOM 2749 O O . GLU A 1 345 ? 4.575 21.013 59.017 1.00 7.53 345 GLU A O 1
ATOM 2755 N N . VAL A 1 346 ? 5.303 22.841 60.115 1.00 7.34 346 VAL A N 1
ATOM 2756 C CA . VAL A 1 346 ? 5.086 22.264 61.444 1.00 7.20 346 VAL A CA 1
ATOM 2757 C C . VAL A 1 346 ? 4.150 23.086 62.328 1.00 7.22 346 VAL A C 1
ATOM 2758 O O . VAL A 1 346 ? 3.938 24.282 62.093 1.00 7.02 346 VAL A O 1
ATOM 2762 N N . GLU A 1 347 ? 3.594 22.416 63.334 1.00 7.50 347 GLU A N 1
ATOM 2763 C CA . GLU A 1 347 ? 2.868 23.069 64.415 1.00 8.09 347 GLU A CA 1
ATOM 2764 C C . GLU A 1 347 ? 3.378 22.529 65.740 1.00 7.94 347 GLU A C 1
ATOM 2765 O O . GLU A 1 347 ? 3.806 21.373 65.812 1.00 7.81 347 GLU A O 1
#

Solvent-accessible surface area: 12847 Å² total

InterPro domains:
  IPR011041 Soluble quinoprotein glucose/sorbosone dehydrogenase, beta-propeller domain superfamily [SSF50952] (122-431)
  IPR011042 Six-bladed beta-propeller, TolB-like [G3DSA:2.120.10.30] (102-447)
  IPR012938 Glucose/Sorbosone dehydrogenase [PF07995] (131-431)

Nearest PDB structures (foldseek):
  3das-assembly1_A  TM=1.002E+00  e=3.427E-62  Streptomyces coelicolor
  3a9h-assembly1_A  TM=9.175E-01  e=5.479E-29  Pyrobaculum aerophilum
  8rg1-assembly1_B  TM=8.387E-01  e=9.704E-20  Acinetobacter calcoaceticus
  1c9u-assembly1_A  TM=8.093E-01  e=7.585E-20  Acinetobacter calcoaceticus
  8re0-assembly1_A  TM=8.171E-01  e=2.601E-19  Acinetobacter calcoaceticus

Radius of gyration: 18.1 Å; Cα contacts (8 Å, |Δi|>4): 1116; chains: 1; bounding box: 46×40×54 Å

CATH classification: 2.120.10.30

Foldseek 3Di:
DFDQDKDKDFPDFQAFDDFQWAAWEQDPVQWIWTAHFVQQWIWIADRPHRDIFTQAHQPQFDDAAPFGWHYKYAFPPCVPQAIKTWGDGPAAIFIWAHADPVDHGRNGGDHTDTQTTDAHAASDWAATHWYAFPVGIKGWGAQRPDQVQQVPQVHNHQFIFAHPSNFQDPPAPDPRGRGFETQAHHWAEWEAEPVRWIWTWHAFDQAKTAIAGGGGPAHQQPPCDDAPPNDPRHGHGLDIDGLQQARAHYWYDASQWIWFGFNNQWMKTFHDDPRHGPHDIDTPCGPVQHGWHYWYDSDHQKIKTWHRQNVPPHDDDPRPTTITIMGMD

Organism: Streptomyces coelicolor (strain ATCC BAA-471 / A3(2) / M145) (NCBI:txid100226)

Secondary structure (DSSP, 8-state):
---SS--EEEEEEEE---SSEEEEEE-TTS-EEEEETTT-EEEEE-TTT--EEEEEEPTT---BTTBSEEEEE--TTHHHH--EEEEE-SSSEEEE--B-TTSPTT--BPPPPEEEEEE---SS-----EE--TT--EEE-B-TT-GGGTT-TT-STT-EE--TTSSPPTT-SSTT--EEEB--SB--EEEE-TT--EEEEE--SSS-EEEEEE-TT-B--TTT--SS---TT-PPPSEEE-TTT--B----EETTEE--BSTT-SEEEEEEETTEESS--EEESTTTSS-EEEEEEEETTEEEEEE-TTSSSS-PPTT-S-EEEEEE-

B-factor: mean 10.73, std 7.76, range [2.0, 50.5]

Sequence (329 aa):
AAPPAKKGSVKKVLRTVATGLNNSPWGLAPLPGGDLLVSSRDEEATITRVDDAKKTGRRKTEELGEEVPGVSSPSGEGGLLGIALSPDYASSDHHVYAYFTSASDNRIVRRLLYDEEKKKPSSGEEQLGAPDDTVVFRRGIPKGVVIHNGGRIAFGPDKKLYAGTGESGDTGLSQDRKKSLGGKILRRTPDDGEEPAPGNPFPPGSPVYSYGHRNVQGLAWDDDKKQQRLFASEFGQQDTWDELNAIKKPGDNYGWPEAEGKGGGSSGFHDPVAQWSSTDDEEASPSGIAYAEEGSVWAGLRRGERLWRIPLKKGTAAAADDPQAFLEGEEYGRLRTVAPAGGDKKLWLVTSNTDGRGDDAKKGGDDRRILEELEVE